Protein 7D8A (pdb70)

Organism: Danio rerio (NCBI:txid7955)

Foldseek 3Di:
DAAALQARDDDADPQWHFDFAPPQTHTHTCLLQLNGPDDDDPVPVPDPDPDDHDHAPCVVVPHQAAAQAFGDSDAGWAAEPVGHIHHSNQQLAPPPWDAPDSNRRDDIYDDPVQNVQALVDFAPQDPPNVGRSGGHWDAAPPDPHGHTHGSVSQQLQQFWFAADPVVPDVSRIGGHDPVPGDPVSSVVSNVSSVVSVVSRD/DDDDPVPPD

Secondary structure (DSSP, 8-state):
----TTT------SSS-EEE-TTT--EEEGGGTT-TTPPPPTTTTT--SSEE----HHHHTT----BTTBS---S-EEEBTTS-EEEHHHHHHSTT--BS-TTTT--B---HHHHHTTT-S--TT-SSGGGTTSS-EEE--STT---EEEHHHHHHTT-EEE--GGG--SS-EEE--TTTS-HHHHHHHHHHHHHHHHHH-/-EE-GGG--

Nearest PDB structures (foldseek):
  7d8a-assembly1_A  TM=1.005E+00  e=1.338E-46  Danio rerio
  7d86-assembly1_A  TM=9.807E-01  e=1.309E-37  Danio rerio
  5dah-assembly3_A  TM=8.618E-01  e=1.626E-19  Homo sapiens
  5dah-assembly3_B  TM=8.552E-01  e=1.173E-19  Homo sapiens
  7mju-assembly1_A  TM=8.842E-01  e=9.481E-19  Homo sapiens

Solvent-accessible surface area: 11697 Å² total; per-residue (Å²): 152,63,2,0,9,9,46,5,15,74,108,51,98,80,83,39,29,4,2,50,1,73,106,64,18,16,0,0,16,0,39,28,2,5,17,61,67,60,98,31,44,162,151,5,96,88,49,180,105,66,59,9,71,18,82,4,35,5,25,137,80,70,62,107,16,65,12,30,0,5,38,30,108,102,26,5,7,8,67,7,88,78,43,126,22,0,3,0,5,0,0,41,28,5,103,65,16,70,31,64,31,127,98,97,12,106,47,0,73,20,43,149,132,7,76,85,121,74,17,48,84,95,5,74,24,27,149,55,110,191,82,6,125,53,9,6,17,14,24,4,82,26,75,182,26,153,30,38,0,0,0,15,12,0,15,48,21,3,4,14,19,100,10,40,100,152,96,134,94,111,92,36,46,54,0,66,11,104,153,75,28,77,187,140,48,44,131,90,14,104,151,18,29,109,31,17,84,67,87,58,198,42,8,32,11,65,120,47,29,235

GO terms:
  GO:0042393 histone binding (F, IDA)
  GO:0008270 zinc ion binding (F, IDA)
  GO:0140566 histone reader activity (F, IDA)

B-factor: mean 48.24, std 24.57, range [15.82, 122.39]

Radius of gyration: 17.3 Å; Cα contacts (8 Å, |Δi|>4): 407; chains: 2; bounding box: 37×54×45 Å

Sequence (210 aa):
ILICCVCLGDNSEDADEIIQCDNCGVTVHEGCYGVDGESDSIMSSASENSTEPWFCDACKNGVSPSCELCPSQDGIFKETDAGRWVHVVCALYVPGVAFGDIDKLRPVTLTEMNYSKYGAKECSLCEDTRFARTGVCISCDAGMCRSFFHVTCAQREGLLSEAAAEEDIADPFFAYCKQHADRFDRKWKRKNYLALQSYCKARTKQTARK

InterPro domains:
  IPR001965 Zinc finger, PHD-type [SM00249] (287-344)
  IPR001965 Zinc finger, PHD-type [SM00249] (406-465)
  IPR001965 Zinc finger, PHD-type [SM00249] (694-744)
  IPR001965 Zinc finger, PHD-type [SM00249] (837-886)
  IPR011011 Zinc finger, FYVE/PHD-type [SSF57903] (276-349)
  IPR011011 Zinc finger, FYVE/PHD-type [SSF57903] (688-745)
  IPR011011 Zinc finger, FYVE/PHD-type [SSF57903] (833-888)
  IPR013083 Zinc finger, RING/FYVE/PHD-type [G3DSA:3.30.40.10] (273-346)
  IPR013083 Zinc finger, RING/FYVE/PHD-type [G3DSA:3.30.40.10] (347-467)
  IPR019786 Zinc finger, PHD-type, conserved site [PS01359] (288-343)
  IPR019786 Zinc finger, PHD-type, conserved site [PS01359] (695-743)
  IPR019786 Zinc finger, PHD-type, conserved site [PS01359] (838-885)
  IPR019787 Zinc finger, PHD-finger [PF00628] (695-743)
  IPR019787 Zinc finger, PHD-finger [PF00628] (838-885)
  IPR019787 Zinc finger, PHD-finger [PF13831] (300-325)
  IPR019787 Zinc finger, PHD-finger [PS50016] (285-346)
  IPR019787 Zinc finger, PHD-finger [PS50016] (692-746)
  IPR019787 Zinc finger, PHD-finger [PS50016] (835-888)
  IPR034732 Extended PHD (ePHD) domain [PS51805] (348-465)
  IPR050701 Histone Modification Regulator [PTHR13793] (30-752)

Structure (mmCIF, N/CA/C/O backbone):
data_7D8A
#
_entry.id   7D8A
#
_cell.length_a   41.781
_cell.length_b   150.423
_cell.length_c   81.420
_cell.angle_alpha   90.000
_cell.angle_beta   90.000
_cell.angle_gamma   90.000
#
_symmetry.space_group_name_H-M   'C 2 2 21'
#
loop_
_entity.id
_entity.type
_entity.pdbx_description
1 polymer 'PHD finger protein 14'
2 polymer 'Gene for histone H3 (germline gene)'
3 non-polymer 'ZINC ION'
4 non-polymer 'CALCIUM ION'
5 water water
#
loop_
_atom_site.group_PDB
_atom_site.id
_atom_site.type_symbol
_atom_site.label_atom_id
_atom_site.label_alt_id
_atom_site.label_comp_id
_atom_site.label_asym_id
_atom_site.label_entity_id
_atom_site.label_seq_id
_atom_site.pdbx_PDB_ins_code
_atom_site.Cartn_x
_atom_site.Cartn_y
_atom_site.Cartn_z
_atom_site.occupancy
_atom_site.B_iso_or_equiv
_atom_site.auth_seq_id
_atom_site.auth_comp_id
_atom_site.auth_asym_id
_atom_site.auth_atom_id
_atom_site.pdbx_PDB_model_num
ATOM 1 N N . ILE A 1 8 ? -0.740 -10.370 -2.533 1.00 92.37 285 ILE A N 1
ATOM 2 C CA . ILE A 1 8 ? -1.141 -11.508 -3.354 1.00 90.75 285 ILE A CA 1
ATOM 3 C C . ILE A 1 8 ? -2.542 -11.969 -2.963 1.00 83.27 285 ILE A C 1
ATOM 4 O O . ILE A 1 8 ? -2.835 -12.184 -1.789 1.00 85.32 285 ILE A O 1
ATOM 9 N N . LEU A 1 9 ? -3.404 -12.120 -3.963 1.00 74.01 286 LEU A N 1
ATOM 10 C CA . LEU A 1 9 ? -4.802 -12.456 -3.742 1.00 62.05 286 LEU A CA 1
ATOM 11 C C . LEU A 1 9 ? -4.993 -13.966 -3.713 1.00 46.40 286 LEU A C 1
ATOM 12 O O . LEU A 1 9 ? -4.591 -14.672 -4.642 1.00 47.78 286 LEU A O 1
ATOM 17 N N . ILE A 1 10 ? -5.625 -14.453 -2.655 1.00 41.01 287 ILE A N 1
ATOM 18 C CA . ILE A 1 10 ? -5.938 -15.866 -2.518 1.00 40.11 287 ILE A CA 1
ATOM 19 C C . ILE A 1 10 ? -7.430 -15.993 -2.267 1.00 38.45 287 ILE A C 1
ATOM 20 O O . ILE A 1 10 ? -7.995 -15.234 -1.473 1.00 44.15 287 ILE A O 1
ATOM 25 N N . CYS A 1 11 ? -8.068 -16.923 -2.971 1.00 36.01 288 CYS A N 1
ATOM 26 C CA . CYS A 1 11 ? -9.493 -17.172 -2.799 1.00 30.75 288 CYS A CA 1
ATOM 27 C C . CYS A 1 11 ? -9.733 -17.979 -1.527 1.00 36.91 288 CYS A C 1
ATOM 28 O O . CYS A 1 11 ? -9.140 -19.048 -1.339 1.00 27.60 288 CYS A O 1
ATOM 31 N N . CYS A 1 12 ? -10.584 -17.466 -0.638 1.00 30.15 289 CYS A N 1
ATOM 32 C CA . CYS A 1 12 ? -10.799 -18.136 0.639 1.00 31.18 289 CYS A CA 1
ATOM 33 C C . CYS A 1 12 ? -11.650 -19.400 0.531 1.00 24.90 289 CYS A C 1
ATOM 34 O O . CYS A 1 12 ? -11.916 -20.028 1.560 1.00 28.84 289 CYS A O 1
ATOM 37 N N . VAL A 1 13 ? -12.128 -19.764 -0.651 1.00 28.05 290 VAL A N 1
ATOM 38 C CA . VAL A 1 13 ? -12.913 -20.987 -0.824 1.00 33.50 290 VAL A CA 1
ATOM 39 C C . VAL A 1 13 ? -12.044 -22.134 -1.316 1.00 33.78 290 VAL A C 1
ATOM 40 O O . VAL A 1 13 ? -11.989 -23.193 -0.695 1.00 31.67 290 VAL A O 1
ATOM 44 N N . CYS A 1 14 ? -11.326 -21.927 -2.417 1.00 29.89 291 CYS A N 1
ATOM 45 C CA . CYS A 1 14 ? -10.500 -22.972 -2.996 1.00 32.80 291 CYS A CA 1
ATOM 46 C C . CYS A 1 14 ? -9.013 -22.798 -2.711 1.00 33.97 291 CYS A C 1
ATOM 47 O O . CYS A 1 14 ? -8.237 -23.696 -3.043 1.00 35.70 291 CYS A O 1
ATOM 50 N N . LEU A 1 15 ? -8.602 -21.676 -2.115 1.00 34.72 292 LEU A N 1
ATOM 51 C CA . LEU A 1 15 ? -7.211 -21.328 -1.819 1.00 32.88 292 LEU A CA 1
ATOM 52 C C . LEU A 1 15 ? -6.349 -21.171 -3.064 1.00 39.07 292 LEU A C 1
ATOM 53 O O . LEU A 1 15 ? -5.117 -21.201 -2.962 1.00 40.21 292 LEU A O 1
ATOM 58 N N . GLY A 1 16 ? -6.950 -21.013 -4.245 1.00 34.41 293 GLY A N 1
ATOM 59 C CA . GLY A 1 16 ? -6.160 -20.769 -5.434 1.00 31.69 293 GLY A CA 1
ATOM 60 C C . GLY A 1 16 ? -5.734 -19.319 -5.508 1.00 43.05 293 GLY A C 1
ATOM 61 O O . GLY A 1 16 ? -6.251 -18.454 -4.802 1.00 40.97 293 GLY A O 1
ATOM 62 N N . ASP A 1 17 ? -4.760 -19.042 -6.372 1.00 43.11 294 ASP A N 1
ATOM 63 C CA . ASP A 1 17 ? -4.272 -17.677 -6.495 1.00 43.59 294 ASP A CA 1
ATOM 64 C C . ASP A 1 17 ? -4.350 -17.139 -7.916 1.00 50.06 294 ASP A C 1
ATOM 65 O O . ASP A 1 17 ? -3.876 -16.023 -8.165 1.00 60.61 294 ASP A O 1
ATOM 70 N N . ASN A 1 18 ? -4.940 -17.876 -8.849 1.00 49.12 295 ASN A N 1
ATOM 71 C CA . ASN A 1 18 ? -5.046 -17.368 -10.206 1.00 51.14 295 ASN A CA 1
ATOM 72 C C . ASN A 1 18 ? -6.253 -16.449 -10.323 1.00 55.49 295 ASN A C 1
ATOM 73 O O . ASN A 1 18 ? -7.368 -16.806 -9.926 1.00 49.82 295 ASN A O 1
ATOM 78 N N . SER A 1 19 ? -6.018 -15.257 -10.862 1.00 59.50 296 SER A N 1
ATOM 79 C CA . SER A 1 19 ? -7.041 -14.235 -11.015 1.00 60.04 296 SER A CA 1
ATOM 80 C C . SER A 1 19 ? -6.982 -13.723 -12.446 1.00 61.61 296 SER A C 1
ATOM 81 O O . SER A 1 19 ? -5.961 -13.173 -12.862 1.00 59.13 296 SER A O 1
ATOM 84 N N . GLU A 1 20 ? -8.063 -13.909 -13.197 1.00 71.01 297 GLU A N 1
ATOM 85 C CA . GLU A 1 20 ? -8.116 -13.516 -14.598 1.00 77.78 297 GLU A CA 1
ATOM 86 C C . GLU A 1 20 ? -9.408 -12.755 -14.864 1.00 72.84 297 GLU A C 1
ATOM 87 O O . GLU A 1 20 ? -10.317 -12.725 -14.032 1.00 73.55 297 GLU A O 1
ATOM 93 N N . ASP A 1 21 ? -9.484 -12.134 -16.047 1.00 69.95 298 ASP A N 1
ATOM 94 C CA . ASP A 1 21 ? -10.652 -11.321 -16.377 1.00 73.79 298 ASP A CA 1
ATOM 95 C C . ASP A 1 21 ? -11.934 -12.141 -16.354 1.00 68.73 298 ASP A C 1
ATOM 96 O O . ASP A 1 21 ? -13.013 -11.602 -16.078 1.00 68.67 298 ASP A O 1
ATOM 101 N N . ALA A 1 22 ? -11.837 -13.442 -16.636 1.00 63.62 299 ALA A N 1
ATOM 102 C CA . ALA A 1 22 ? -13.017 -14.292 -16.644 1.00 62.22 299 ALA A CA 1
ATOM 103 C C . ALA A 1 22 ? -13.381 -14.778 -15.245 1.00 62.22 299 ALA A C 1
ATOM 104 O O . ALA A 1 22 ? -14.562 -15.019 -14.968 1.00 64.08 299 ALA A O 1
ATOM 106 N N . ASP A 1 23 ? -12.393 -14.924 -14.353 1.00 58.42 300 ASP A N 1
ATOM 107 C CA . ASP A 1 23 ? -12.640 -15.343 -12.965 1.00 52.77 300 ASP A CA 1
ATOM 108 C C . ASP A 1 23 ? -11.690 -14.558 -12.060 1.00 52.32 300 ASP A C 1
ATOM 109 O O . ASP A 1 23 ? -10.580 -15.005 -11.760 1.00 53.17 300 ASP A O 1
ATOM 114 N N . GLU A 1 24 ? -12.135 -13.386 -11.624 1.00 46.02 301 GLU A N 1
ATOM 115 C CA . GLU A 1 24 ? -11.295 -12.532 -10.803 1.00 46.02 301 GLU A CA 1
ATOM 116 C C . GLU A 1 24 ? -11.418 -12.919 -9.338 1.00 43.65 301 GLU A C 1
ATOM 117 O O . GLU A 1 24 ? -12.481 -13.334 -8.871 1.00 46.15 301 GLU A O 1
ATOM 123 N N . ILE A 1 25 ? -10.314 -12.796 -8.610 1.00 44.74 302 ILE A N 1
ATOM 124 C CA . ILE A 1 25 ? -10.394 -12.815 -7.154 1.00 46.28 302 ILE A CA 1
ATOM 125 C C . ILE A 1 25 ? -10.760 -11.407 -6.697 1.00 42.40 302 ILE A C 1
ATOM 126 O O . ILE A 1 25 ? -10.026 -10.449 -6.955 1.00 35.52 302 ILE A O 1
ATOM 131 N N . ILE A 1 26 ? -11.909 -11.282 -6.041 1.00 43.68 303 ILE A N 1
ATOM 132 C CA . ILE A 1 26 ? -12.444 -9.999 -5.620 1.00 47.43 303 ILE A CA 1
ATOM 133 C C . ILE A 1 26 ? -12.365 -9.919 -4.099 1.00 45.83 303 ILE A C 1
ATOM 134 O O . ILE A 1 26 ? -12.074 -10.897 -3.419 1.00 38.56 303 ILE A O 1
ATOM 139 N N . GLN A 1 27 ? -12.643 -8.736 -3.559 1.00 43.59 304 GLN A N 1
ATOM 140 C CA . GLN A 1 27 ? -12.539 -8.535 -2.123 1.00 35.97 304 GLN A CA 1
ATOM 141 C C . GLN A 1 27 ? -13.770 -7.821 -1.597 1.00 41.57 304 GLN A C 1
ATOM 142 O O . GLN A 1 27 ? -14.223 -6.833 -2.180 1.00 40.15 304 GLN A O 1
ATOM 148 N N . CYS A 1 28 ? -14.312 -8.327 -0.492 1.00 41.40 305 CYS A N 1
ATOM 149 C CA . CYS A 1 28 ? -15.395 -7.622 0.178 1.00 42.35 305 CYS A CA 1
ATOM 150 C C . CYS A 1 28 ? -14.863 -6.367 0.867 1.00 44.40 305 CYS A C 1
ATOM 151 O O . CYS A 1 28 ? -13.916 -6.430 1.658 1.00 39.60 305 CYS A O 1
ATOM 154 N N . ASP A 1 29 ? -15.490 -5.230 0.585 1.00 39.59 306 ASP A N 1
ATOM 155 C CA . ASP A 1 29 ? -14.999 -3.956 1.094 1.00 50.64 306 ASP A CA 1
ATOM 156 C C . ASP A 1 29 ? -15.411 -3.676 2.534 1.00 46.82 306 ASP A C 1
ATOM 157 O O . ASP A 1 29 ? -15.108 -2.593 3.041 1.00 40.78 306 ASP A O 1
ATOM 162 N N . ASN A 1 30 ? -16.095 -4.600 3.209 1.00 44.16 307 ASN A N 1
ATOM 163 C CA . ASN A 1 30 ? -16.412 -4.421 4.622 1.00 45.52 307 ASN A CA 1
ATOM 164 C C . ASN A 1 30 ? -15.665 -5.383 5.534 1.00 52.02 307 ASN A C 1
ATOM 165 O O . ASN A 1 30 ? -15.036 -4.948 6.504 1.00 55.24 307 ASN A O 1
ATOM 170 N N . CYS A 1 31 ? -15.756 -6.692 5.273 1.00 47.14 308 CYS A N 1
ATOM 171 C CA . CYS A 1 31 ? -15.085 -7.690 6.095 1.00 42.84 308 CYS A CA 1
ATOM 172 C C . CYS A 1 31 ? -13.738 -8.111 5.532 1.00 45.26 308 CYS A C 1
ATOM 173 O O . CYS A 1 31 ? -12.960 -8.753 6.250 1.00 50.77 308 CYS A O 1
ATOM 176 N N . GLY A 1 32 ? -13.453 -7.785 4.268 1.00 39.72 309 GLY A N 1
ATOM 177 C CA . GLY A 1 32 ? -12.146 -8.008 3.684 1.00 42.25 309 GLY A CA 1
ATOM 178 C C . GLY A 1 32 ? -11.929 -9.353 3.020 1.00 44.89 309 GLY A C 1
ATOM 179 O O . GLY A 1 32 ? -10.855 -9.567 2.434 1.00 43.51 309 GLY A O 1
ATOM 180 N N . VAL A 1 33 ? -12.903 -10.266 3.082 1.00 33.36 310 VAL A N 1
ATOM 181 C CA . VAL A 1 33 ? -12.692 -11.594 2.519 1.00 40.50 310 VAL A CA 1
ATOM 182 C C . VAL A 1 33 ? -12.476 -11.491 1.015 1.00 39.78 310 VAL A C 1
ATOM 183 O O . VAL A 1 33 ? -13.034 -10.619 0.332 1.00 33.92 310 VAL A O 1
ATOM 187 N N . THR A 1 34 ? -11.633 -12.387 0.502 1.00 37.70 311 THR A N 1
ATOM 188 C CA . THR A 1 34 ? -11.275 -12.456 -0.906 1.00 37.67 311 THR A CA 1
ATOM 189 C C . THR A 1 34 ? -11.716 -13.798 -1.480 1.00 35.54 311 THR A C 1
ATOM 190 O O . THR A 1 34 ? -11.537 -14.849 -0.848 1.00 35.81 311 THR A O 1
ATOM 194 N N . VAL A 1 35 ? -12.292 -13.765 -2.682 1.00 30.86 312 VAL A N 1
ATOM 195 C CA . VAL A 1 35 ? -12.918 -14.951 -3.261 1.00 26.43 312 VAL A CA 1
ATOM 196 C C . VAL A 1 35 ? -12.904 -14.839 -4.781 1.00 32.40 312 VAL A C 1
ATOM 197 O O . VAL A 1 35 ? -13.046 -13.749 -5.344 1.00 39.50 312 VAL A O 1
ATOM 201 N N . HIS A 1 36 ? -12.721 -15.979 -5.449 1.00 31.80 313 HIS A N 1
ATOM 202 C CA . HIS A 1 36 ? -13.005 -16.048 -6.877 1.00 34.94 313 HIS A CA 1
ATOM 203 C C . HIS A 1 36 ? -14.469 -15.700 -7.115 1.00 31.82 313 HIS A C 1
ATOM 204 O O . HIS A 1 36 ? -15.360 -16.229 -6.440 1.00 30.67 313 HIS A O 1
ATOM 211 N N . GLU A 1 37 ? -14.716 -14.809 -8.078 1.00 37.29 314 GLU A N 1
ATOM 212 C CA . GLU A 1 37 ? -16.073 -14.603 -8.583 1.00 36.56 314 GLU A CA 1
ATOM 213 C C . GLU A 1 37 ? -16.777 -15.932 -8.834 1.00 40.49 314 GLU A C 1
ATOM 214 O O . GLU A 1 37 ? -17.920 -16.141 -8.405 1.00 43.31 314 GLU A O 1
ATOM 220 N N . GLY A 1 38 ? -16.093 -16.848 -9.529 1.00 42.57 315 GLY A N 1
ATOM 221 C CA . GLY A 1 38 ? -16.661 -18.141 -9.865 1.00 37.06 315 GLY A CA 1
ATOM 222 C C . GLY A 1 38 ? -16.812 -19.086 -8.695 1.00 37.07 315 GLY A C 1
ATOM 223 O O . GLY A 1 38 ? -17.568 -20.053 -8.800 1.00 41.98 315 GLY A O 1
ATOM 224 N N . CYS A 1 39 ? -16.113 -18.837 -7.586 1.00 35.10 316 CYS A N 1
ATOM 225 C CA . CYS A 1 39 ? -16.287 -19.640 -6.381 1.00 39.95 316 CYS A CA 1
ATOM 226 C C . CYS A 1 39 ? -17.406 -19.115 -5.487 1.00 39.73 316 CYS A C 1
ATOM 227 O O . CYS A 1 39 ? -17.670 -19.703 -4.435 1.00 36.19 316 CYS A O 1
ATOM 230 N N . TYR A 1 40 ? -18.074 -18.034 -5.876 1.00 41.92 317 TYR A N 1
ATOM 231 C CA . TYR A 1 40 ? -19.110 -17.439 -5.048 1.00 30.32 317 TYR A CA 1
ATOM 232 C C . TYR A 1 40 ? -20.401 -17.182 -5.810 1.00 37.97 317 TYR A C 1
ATOM 233 O O . TYR A 1 40 ? -21.343 -16.638 -5.227 1.00 41.70 317 TYR A O 1
ATOM 242 N N . GLY A 1 41 ? -20.473 -17.550 -7.086 1.00 38.99 318 GLY A N 1
ATOM 243 C CA . GLY A 1 41 ? -21.672 -17.308 -7.861 1.00 44.76 318 GLY A CA 1
ATOM 244 C C . GLY A 1 41 ? -21.882 -15.868 -8.266 1.00 53.33 318 GLY A C 1
ATOM 245 O O . GLY A 1 41 ? -23.011 -15.481 -8.587 1.00 54.80 318 GLY A O 1
ATOM 246 N N . VAL A 1 42 ? -20.826 -15.060 -8.262 1.00 50.60 319 VAL A N 1
ATOM 247 C CA . VAL A 1 42 ? -20.911 -13.639 -8.568 1.00 57.53 319 VAL A CA 1
ATOM 248 C C . VAL A 1 42 ? -20.166 -13.320 -9.867 1.00 64.53 319 VAL A C 1
ATOM 249 O O . VAL A 1 42 ? -19.813 -12.167 -10.130 1.00 64.98 319 VAL A O 1
ATOM 253 N N . ASP A 1 43 ? -19.948 -14.336 -10.697 1.00 61.41 320 ASP A N 1
ATOM 254 C CA . ASP A 1 43 ? -19.206 -14.191 -11.939 1.00 66.66 320 ASP A CA 1
ATOM 255 C C . ASP A 1 43 ? -20.132 -13.786 -13.080 1.00 73.18 320 ASP A C 1
ATOM 256 O O . ASP A 1 43 ? -21.333 -14.070 -13.066 1.00 74.61 320 ASP A O 1
ATOM 261 N N . GLY A 1 44 ? -19.556 -13.097 -14.065 1.00 77.22 321 GLY A N 1
ATOM 262 C CA . GLY A 1 44 ? -20.289 -12.715 -15.261 1.00 81.70 321 GLY A CA 1
ATOM 263 C C . GLY A 1 44 ? -21.509 -11.861 -15.006 1.00 84.43 321 GLY A C 1
ATOM 264 O O . GLY A 1 44 ? -22.467 -11.909 -15.785 1.00 84.33 321 GLY A O 1
ATOM 265 N N . GLU A 1 45 ? -21.506 -11.081 -13.932 1.00 87.95 322 GLU A N 1
ATOM 266 C CA . GLU A 1 45 ? -22.606 -10.177 -13.630 1.00 96.10 322 GLU A CA 1
ATOM 267 C C . GLU A 1 45 ? -22.239 -8.769 -14.077 1.00 95.77 322 GLU A C 1
ATOM 268 O O . GLU A 1 45 ? -21.079 -8.358 -13.977 1.00 97.67 322 GLU A O 1
ATOM 274 N N . SER A 1 46 ? -23.232 -8.039 -14.581 1.00 92.02 323 SER A N 1
ATOM 275 C CA . SER A 1 46 ? -22.989 -6.693 -15.080 1.00 95.44 323 SER A CA 1
ATOM 276 C C . SER A 1 46 ? -22.490 -5.778 -13.963 1.00 95.38 323 SER A C 1
ATOM 277 O O . SER A 1 46 ? -22.703 -6.024 -12.771 1.00 87.74 323 SER A O 1
ATOM 280 N N . ASP A 1 47 ? -21.803 -4.711 -14.370 1.00 100.65 324 ASP A N 1
ATOM 281 C CA . ASP A 1 47 ? -21.332 -3.712 -13.423 1.00 104.45 324 ASP A CA 1
ATOM 282 C C . ASP A 1 47 ? -22.506 -3.128 -12.642 1.00 108.49 324 ASP A C 1
ATOM 283 O O . ASP A 1 47 ? -23.618 -2.987 -13.159 1.00 109.66 324 ASP A O 1
ATOM 288 N N . SER A 1 48 ? -22.249 -2.795 -11.379 1.00 107.78 325 SER A N 1
ATOM 289 C CA . SER A 1 48 ? -23.300 -2.302 -10.504 1.00 105.99 325 SER A CA 1
ATOM 290 C C . SER A 1 48 ? -23.770 -0.919 -10.953 1.00 105.53 325 SER A C 1
ATOM 291 O O . SER A 1 48 ? -23.123 -0.238 -11.755 1.00 103.76 325 SER A O 1
ATOM 294 N N . ILE A 1 49 ? -24.925 -0.509 -10.422 1.00 107.79 326 ILE A N 1
ATOM 295 C CA . ILE A 1 49 ? -25.499 0.782 -10.791 1.00 115.25 326 ILE A CA 1
ATOM 296 C C . ILE A 1 49 ? -24.723 1.922 -10.143 1.00 119.22 326 ILE A C 1
ATOM 297 O O . ILE A 1 49 ? -24.620 3.018 -10.712 1.00 122.39 326 ILE A O 1
ATOM 302 N N . MET A 1 50 ? -24.171 1.690 -8.948 1.00 118.86 327 MET A N 1
ATOM 303 C CA . MET A 1 50 ? -23.298 2.676 -8.321 1.00 119.80 327 MET A CA 1
ATOM 304 C C . MET A 1 50 ? -22.024 2.882 -9.136 1.00 115.31 327 MET A C 1
ATOM 305 O O . MET A 1 50 ? -21.406 3.953 -9.071 1.00 119.78 327 MET A O 1
ATOM 310 N N . SER A 1 51 ? -21.639 1.878 -9.932 1.00 104.02 328 SER A N 1
ATOM 311 C CA . SER A 1 51 ? -20.385 1.926 -10.678 1.00 93.09 328 SER A CA 1
ATOM 312 C C . SER A 1 51 ? -20.470 2.838 -11.895 1.00 96.21 328 SER A C 1
ATOM 313 O O . SER A 1 51 ? -19.450 3.399 -12.313 1.00 94.59 328 SER A O 1
ATOM 316 N N . SER A 1 52 ? -21.662 2.976 -12.490 1.00 105.69 329 SER A N 1
ATOM 317 C CA . SER A 1 52 ? -21.820 3.824 -13.669 1.00 115.93 329 SER A CA 1
ATOM 318 C C . SER A 1 52 ? -21.310 5.232 -13.419 1.00 115.93 329 SER A C 1
ATOM 319 O O . SER A 1 52 ? -20.790 5.878 -14.336 1.00 118.69 329 SER A O 1
ATOM 322 N N . ALA A 1 53 ? -21.442 5.718 -12.186 1.00 115.48 330 ALA A N 1
ATOM 323 C CA . ALA A 1 53 ? -20.944 7.031 -11.802 1.00 117.03 330 ALA A CA 1
ATOM 324 C C . ALA A 1 53 ? -19.442 7.145 -12.025 1.00 117.26 330 ALA A C 1
ATOM 325 O O . ALA A 1 53 ? -18.987 7.874 -12.915 1.00 120.55 330 ALA A O 1
ATOM 327 N N . SER A 1 54 ? -18.674 6.403 -11.230 1.00 112.52 331 SER A N 1
ATOM 328 C CA . SER A 1 54 ? -17.228 6.550 -11.184 1.00 109.25 331 SER A CA 1
ATOM 329 C C . SER A 1 54 ? -16.592 6.337 -12.556 1.00 106.57 331 SER A C 1
ATOM 330 O O . SER A 1 54 ? -17.148 5.683 -13.443 1.00 102.97 331 SER A O 1
ATOM 333 N N . GLU A 1 55 ? -15.406 6.921 -12.720 1.00 106.20 332 GLU A N 1
ATOM 334 C CA . GLU A 1 55 ? -14.564 6.697 -13.887 1.00 106.12 332 GLU A CA 1
ATOM 335 C C . GLU A 1 55 ? -13.360 5.818 -13.564 1.00 103.85 332 GLU A C 1
ATOM 336 O O . GLU A 1 55 ? -12.475 5.655 -14.412 1.00 109.12 332 GLU A O 1
ATOM 342 N N . ASN A 1 56 ? -13.312 5.245 -12.363 1.00 96.35 333 ASN A N 1
ATOM 343 C CA . ASN A 1 56 ? -12.258 4.320 -11.983 1.00 89.06 333 ASN A CA 1
ATOM 344 C C . ASN A 1 56 ? -12.483 2.960 -12.639 1.00 78.80 333 ASN A C 1
ATOM 345 O O . ASN A 1 56 ? -13.577 2.635 -13.109 1.00 72.19 333 ASN A O 1
ATOM 350 N N . SER A 1 57 ? -11.424 2.156 -12.655 1.00 76.16 334 SER A N 1
ATOM 351 C CA . SER A 1 57 ? -11.473 0.834 -13.261 1.00 76.09 334 SER A CA 1
ATOM 352 C C . SER A 1 57 ? -12.200 -0.198 -12.406 1.00 67.46 334 SER A C 1
ATOM 353 O O . SER A 1 57 ? -12.480 -1.298 -12.897 1.00 62.40 334 SER A O 1
ATOM 356 N N . THR A 1 58 ? -12.511 0.121 -11.150 1.00 62.35 335 THR A N 1
ATOM 357 C CA . THR A 1 58 ? -13.092 -0.842 -10.228 1.00 58.25 335 THR A CA 1
ATOM 358 C C . THR A 1 58 ? -14.355 -0.271 -9.599 1.00 55.10 335 THR A C 1
ATOM 359 O O . THR A 1 58 ? -14.585 0.940 -9.598 1.00 54.42 335 THR A O 1
ATOM 363 N N . GLU A 1 59 ? -15.169 -1.169 -9.055 1.00 56.78 336 GLU A N 1
ATOM 364 C CA . GLU A 1 59 ? -16.400 -0.850 -8.352 1.00 58.66 336 GLU A CA 1
ATOM 365 C C . GLU A 1 59 ? -16.403 -1.557 -7.003 1.00 58.19 336 GLU A C 1
ATOM 366 O O . GLU A 1 59 ? -15.772 -2.609 -6.848 1.00 64.69 336 GLU A O 1
ATOM 372 N N . PRO A 1 60 ? -17.092 -1.001 -6.007 1.00 53.05 337 PRO A N 1
ATOM 373 C CA . PRO A 1 60 ? -17.143 -1.659 -4.698 1.00 50.38 337 PRO A CA 1
ATOM 374 C C . PRO A 1 60 ? -17.881 -2.992 -4.760 1.00 48.74 337 PRO A C 1
ATOM 375 O O . PRO A 1 60 ? -18.726 -3.224 -5.630 1.00 49.40 337 PRO A O 1
ATOM 379 N N . TRP A 1 61 ? -17.532 -3.884 -3.830 1.00 50.26 338 TRP A N 1
ATOM 380 C CA . TRP A 1 61 ? -18.191 -5.179 -3.707 1.00 49.63 338 TRP A CA 1
ATOM 381 C C . TRP A 1 61 ? -18.344 -5.550 -2.238 1.00 43.46 338 TRP A C 1
ATOM 382 O O . TRP A 1 61 ? -17.482 -5.233 -1.413 1.00 45.81 338 TRP A O 1
ATOM 393 N N . PHE A 1 62 ? -19.437 -6.246 -1.927 1.00 46.10 339 PHE A N 1
ATOM 394 C CA . PHE A 1 62 ? -19.732 -6.714 -0.581 1.00 46.79 339 PHE A CA 1
ATOM 395 C C . PHE A 1 62 ? -20.279 -8.133 -0.645 1.00 43.94 339 PHE A C 1
ATOM 396 O O . PHE A 1 62 ? -21.117 -8.440 -1.498 1.00 39.39 339 PHE A O 1
ATOM 404 N N . CYS A 1 63 ? -19.810 -8.988 0.263 1.00 43.61 340 CYS A N 1
ATOM 405 C CA . CYS A 1 63 ? -20.316 -10.350 0.358 1.00 41.37 340 CYS A CA 1
ATOM 406 C C . CYS A 1 63 ? -21.755 -10.348 0.890 1.00 38.96 340 CYS A C 1
ATOM 407 O O . CYS A 1 63 ? -22.260 -9.338 1.384 1.00 35.13 340 CYS A O 1
ATOM 410 N N . ASP A 1 64 ? -22.416 -11.510 0.796 1.00 40.04 341 ASP A N 1
ATOM 411 C CA . ASP A 1 64 ? -23.827 -11.600 1.187 1.00 44.31 341 ASP A CA 1
ATOM 412 C C . ASP A 1 64 ? -24.027 -11.331 2.679 1.00 44.36 341 ASP A C 1
ATOM 413 O O . ASP A 1 64 ? -25.048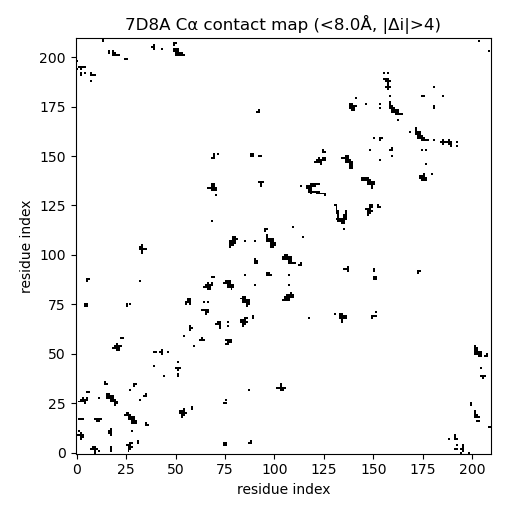 -10.762 3.081 1.00 43.95 341 ASP A O 1
ATOM 418 N N . ALA A 1 65 ? -23.074 -11.744 3.520 1.00 39.27 342 ALA A N 1
ATOM 419 C CA . ALA A 1 65 ? -23.233 -11.528 4.954 1.00 35.87 342 ALA A CA 1
ATOM 420 C C . ALA A 1 65 ? -23.165 -10.045 5.296 1.00 42.67 342 ALA A C 1
ATOM 421 O O . ALA A 1 65 ? -23.926 -9.563 6.143 1.00 41.58 342 ALA A O 1
ATOM 423 N N . CYS A 1 66 ? -22.268 -9.301 4.639 1.00 42.05 343 CYS A N 1
ATOM 424 C CA . CYS A 1 66 ? -22.193 -7.864 4.878 1.00 42.03 343 CYS A CA 1
ATOM 425 C C . CYS A 1 66 ? -23.399 -7.133 4.297 1.00 45.65 343 CYS A C 1
ATOM 426 O O . CYS A 1 66 ? -23.877 -6.162 4.892 1.00 50.30 343 CYS A O 1
ATOM 429 N N . LYS A 1 67 ? -23.914 -7.583 3.146 1.00 47.81 344 LYS A N 1
ATOM 430 C CA . LYS A 1 67 ? -25.134 -6.979 2.605 1.00 52.27 344 LYS A CA 1
ATOM 431 C C . LYS A 1 67 ? -26.278 -7.031 3.610 1.00 53.92 344 LYS A C 1
ATOM 432 O O . LYS A 1 67 ? -27.141 -6.149 3.614 1.00 57.26 344 LYS A O 1
ATOM 438 N N . ASN A 1 68 ? -26.308 -8.052 4.460 1.00 51.36 345 ASN A N 1
ATOM 439 C CA . ASN A 1 68 ? -27.363 -8.215 5.447 1.00 51.61 345 ASN A CA 1
ATOM 440 C C . ASN A 1 68 ? -26.958 -7.735 6.830 1.00 52.29 345 ASN A C 1
ATOM 441 O O . ASN A 1 68 ? -27.724 -7.912 7.781 1.00 53.12 345 ASN A O 1
ATOM 446 N N . GLY A 1 69 ? -25.776 -7.144 6.964 1.00 53.32 346 GLY A N 1
ATOM 447 C CA . GLY A 1 69 ? -25.370 -6.567 8.225 1.00 53.45 346 GLY A CA 1
ATOM 448 C C . GLY A 1 69 ? -25.052 -7.558 9.316 1.00 57.10 346 GLY A C 1
ATOM 449 O O . GLY A 1 69 ? -25.144 -7.207 10.494 1.00 62.49 346 GLY A O 1
ATOM 450 N N . VAL A 1 70 ? -24.672 -8.786 8.967 1.00 52.87 347 VAL A N 1
ATOM 451 C CA . VAL A 1 70 ? -24.368 -9.797 9.971 1.00 49.88 347 VAL A CA 1
ATOM 452 C C . VAL A 1 70 ? -22.924 -10.255 9.824 1.00 47.60 347 VAL A C 1
ATOM 453 O O . VAL A 1 70 ? -22.329 -10.205 8.743 1.00 44.10 347 VAL A O 1
ATOM 457 N N . SER A 1 71 ? -22.362 -10.689 10.944 1.00 47.82 348 SER A N 1
ATOM 458 C CA . SER A 1 71 ? -21.072 -11.351 11.022 1.00 48.83 348 SER A CA 1
ATOM 459 C C . SER A 1 71 ? -21.348 -12.770 11.494 1.00 48.99 348 SER A C 1
ATOM 460 O O . SER A 1 71 ? -21.213 -13.068 12.687 1.00 49.86 348 SER A O 1
ATOM 463 N N . PRO A 1 72 ? -21.744 -13.668 10.600 1.00 47.61 349 PRO A N 1
ATOM 464 C CA . PRO A 1 72 ? -22.482 -14.858 11.027 1.00 42.04 349 PRO A CA 1
ATOM 465 C C . PRO A 1 72 ? -21.568 -15.962 11.538 1.00 39.79 349 PRO A C 1
ATOM 466 O O . PRO A 1 72 ? -20.342 -15.921 11.423 1.00 39.52 349 PRO A O 1
ATOM 470 N N . SER A 1 73 ? -22.205 -16.961 12.132 1.00 38.93 350 SER A N 1
ATOM 471 C CA . SER A 1 73 ? -21.570 -18.249 12.341 1.00 37.10 350 SER A CA 1
ATOM 472 C C . SER A 1 73 ? -22.147 -19.249 11.351 1.00 32.61 350 SER A C 1
ATOM 473 O O . SER A 1 73 ? -23.186 -19.016 10.728 1.00 38.31 350 SER A O 1
ATOM 476 N N . CYS A 1 74 ? -21.446 -20.358 11.190 1.00 29.37 351 CYS A N 1
ATOM 477 C CA . CYS A 1 74 ? -21.818 -21.383 10.232 1.00 27.22 351 CYS A CA 1
ATOM 478 C C . CYS A 1 74 ? -22.624 -22.475 10.925 1.00 28.13 351 CYS A C 1
ATOM 479 O O . CYS A 1 74 ? -22.311 -22.874 12.050 1.00 29.62 351 CYS A O 1
ATOM 482 N N . GLU A 1 75 ? -23.678 -22.945 10.254 1.00 29.54 352 GLU A N 1
ATOM 483 C CA . GLU A 1 75 ? -24.455 -24.067 10.766 1.00 30.66 352 GLU A CA 1
ATOM 484 C C . GLU A 1 75 ? -23.659 -25.367 10.782 1.00 33.48 352 GLU A C 1
ATOM 485 O O . GLU A 1 75 ? -24.060 -26.313 11.470 1.00 31.31 352 GLU A O 1
ATOM 491 N N . LEU A 1 76 ? -22.547 -25.439 10.048 1.00 31.53 353 LEU A N 1
ATOM 492 C CA . LEU A 1 76 ? -21.848 -26.695 9.806 1.00 31.21 353 LEU A CA 1
ATOM 493 C C . LEU A 1 76 ? -20.454 -26.772 10.423 1.00 29.85 353 LEU A C 1
ATOM 494 O O . LEU A 1 76 ? -19.795 -27.808 10.277 1.00 29.58 353 LEU A O 1
ATOM 499 N N . CYS A 1 77 ? -19.997 -25.743 11.132 1.00 30.96 354 CYS A N 1
ATOM 500 C CA . CYS A 1 77 ? -18.649 -25.752 11.701 1.00 26.82 354 CYS A CA 1
ATOM 501 C C . CYS A 1 77 ? -18.505 -24.585 12.668 1.00 34.03 354 CYS A C 1
ATOM 502 O O . CYS A 1 77 ? -19.352 -23.687 12.678 1.00 32.95 354 CYS A O 1
ATOM 505 N N . PRO A 1 78 ? -17.452 -24.540 13.503 1.00 34.95 355 PRO A N 1
ATOM 506 C CA . PRO A 1 78 ? -17.327 -23.449 14.479 1.00 35.82 355 PRO A CA 1
ATOM 507 C C . PRO A 1 78 ? -16.508 -22.246 14.037 1.00 37.71 355 PRO A C 1
ATOM 508 O O . PRO A 1 78 ? -16.291 -21.351 14.861 1.00 40.40 355 PRO A O 1
ATOM 512 N N . SER A 1 79 ? -16.030 -22.190 12.794 1.00 37.81 356 SER A N 1
ATOM 513 C CA . SER A 1 79 ? -15.188 -21.078 12.370 1.00 35.26 356 SER A CA 1
ATOM 514 C C . SER A 1 79 ? -16.012 -19.849 12.017 1.00 40.56 356 SER A C 1
ATOM 515 O O . SER A 1 79 ? -17.114 -19.955 11.471 1.00 33.85 356 SER A O 1
ATOM 518 N N . GLN A 1 80 ? -15.424 -18.672 12.273 1.00 40.83 357 GLN A N 1
ATOM 519 C CA . GLN A 1 80 ? -16.033 -17.372 11.994 1.00 48.67 357 GLN A CA 1
ATOM 520 C C . GLN A 1 80 ? -15.416 -16.659 10.797 1.00 44.76 357 GLN A C 1
ATOM 521 O O . GLN A 1 80 ? -15.901 -15.585 10.414 1.00 43.67 357 GLN A O 1
ATOM 527 N N . ASP A 1 81 ? -14.341 -17.197 10.236 1.00 39.81 358 ASP A N 1
ATOM 528 C CA . ASP A 1 81 ? -13.642 -16.588 9.118 1.00 44.39 358 ASP A CA 1
ATOM 529 C C . ASP A 1 81 ? -14.185 -17.147 7.807 1.00 40.97 358 ASP A C 1
ATOM 530 O O . ASP A 1 81 ? -15.001 -18.070 7.787 1.00 45.75 358 ASP A O 1
ATOM 535 N N . GLY A 1 82 ? -13.688 -16.622 6.697 1.00 34.03 359 GLY A N 1
ATOM 536 C CA . GLY A 1 82 ? -14.124 -17.096 5.402 1.00 41.56 359 GLY A CA 1
ATOM 537 C C . GLY A 1 82 ? -15.416 -16.427 4.967 1.00 41.47 359 GLY A C 1
ATOM 538 O O . GLY A 1 82 ? -15.860 -15.423 5.535 1.00 38.81 359 GLY A O 1
ATOM 539 N N . ILE A 1 83 ? -16.029 -16.995 3.932 1.00 32.06 360 ILE A N 1
ATOM 540 C CA . ILE A 1 83 ? -17.149 -16.343 3.267 1.00 35.50 360 ILE A CA 1
ATOM 541 C C . ILE A 1 83 ? -18.375 -17.254 3.315 1.00 35.62 360 ILE A C 1
ATOM 542 O O . ILE A 1 83 ? -18.254 -18.488 3.257 1.00 28.47 360 ILE A O 1
ATOM 547 N N . PHE A 1 84 ? -19.552 -16.633 3.468 1.00 31.90 361 PHE A N 1
ATOM 548 C CA . PHE A 1 84 ? -20.797 -17.306 3.832 1.00 34.37 361 PHE A CA 1
ATOM 549 C C . PHE A 1 84 ? -21.886 -17.093 2.787 1.00 37.83 361 PHE A C 1
ATOM 550 O O . PHE A 1 84 ? -21.883 -16.105 2.044 1.00 33.20 361 PHE A O 1
ATOM 558 N N . LYS A 1 85 ? -22.852 -18.023 2.778 1.00 30.10 362 LYS A N 1
ATOM 559 C CA . LYS A 1 85 ? -24.115 -17.871 2.057 1.00 31.37 362 LYS A CA 1
ATOM 560 C C . LYS A 1 85 ? -25.283 -18.109 3.011 1.00 25.85 362 LYS A C 1
ATOM 561 O O . LYS A 1 85 ? -25.185 -18.904 3.948 1.00 29.97 362 LYS A O 1
ATOM 567 N N . GLU A 1 86 ? -26.392 -17.415 2.764 1.00 25.20 363 GLU A N 1
ATOM 568 C CA . GLU A 1 86 ? -27.586 -17.542 3.592 1.00 29.88 363 GLU A CA 1
ATOM 569 C C . GLU A 1 86 ? -28.338 -18.815 3.241 1.00 35.09 363 GLU A C 1
ATOM 570 O O . GLU A 1 86 ? -28.420 -19.202 2.073 1.00 38.80 363 GLU A O 1
ATOM 576 N N . THR A 1 87 ? -28.896 -19.466 4.259 1.00 39.23 364 THR A N 1
ATOM 577 C CA . THR A 1 87 ? -29.734 -20.630 4.021 1.00 32.76 364 THR A CA 1
ATOM 578 C C . THR A 1 87 ? -31.196 -20.225 3.857 1.00 38.96 364 THR A C 1
ATOM 579 O O . THR A 1 87 ? -31.610 -19.096 4.151 1.00 34.42 364 THR A O 1
ATOM 583 N N . ASP A 1 88 ? -31.994 -21.182 3.397 1.00 39.14 365 ASP A N 1
ATOM 584 C CA . ASP A 1 88 ? -33.401 -20.902 3.156 1.00 48.90 365 ASP A CA 1
ATOM 585 C C . ASP A 1 88 ? -34.155 -20.593 4.443 1.00 47.01 365 ASP A C 1
ATOM 586 O O . ASP A 1 88 ? -35.251 -20.024 4.382 1.00 52.70 365 ASP A O 1
ATOM 591 N N . ALA A 1 89 ? -33.594 -20.932 5.603 1.00 39.61 366 ALA A N 1
ATOM 592 C CA . ALA A 1 89 ? -34.211 -20.605 6.882 1.00 41.20 366 ALA A CA 1
ATOM 593 C C . ALA A 1 89 ? -33.611 -19.363 7.528 1.00 42.79 366 ALA A C 1
ATOM 594 O O . ALA A 1 89 ? -33.856 -19.115 8.711 1.00 41.64 366 ALA A O 1
ATOM 596 N N . GLY A 1 90 ? -32.828 -18.582 6.790 1.00 34.87 367 GLY A N 1
ATOM 597 C CA . GLY A 1 90 ? -32.269 -17.379 7.360 1.00 40.48 367 GLY A CA 1
ATOM 598 C C . GLY A 1 90 ? -31.001 -17.577 8.161 1.00 34.78 367 GLY A C 1
ATOM 599 O O . GLY A 1 90 ? -30.542 -16.630 8.809 1.00 36.67 367 GLY A O 1
ATOM 600 N N . ARG A 1 91 ? -30.426 -18.767 8.159 1.00 30.89 368 ARG A N 1
ATOM 601 C CA . ARG A 1 91 ? -29.150 -18.987 8.826 1.00 37.09 368 ARG A CA 1
ATOM 602 C C . ARG A 1 91 ? -28.042 -18.900 7.784 1.00 34.38 368 ARG A C 1
ATOM 603 O O . ARG A 1 91 ? -28.267 -18.409 6.672 1.00 34.26 368 ARG A O 1
ATOM 611 N N . TRP A 1 92 ? -26.828 -19.345 8.141 1.00 26.67 369 TRP A N 1
ATOM 612 C CA . TRP A 1 92 ? -25.645 -19.107 7.319 1.00 28.91 369 TRP A CA 1
ATOM 613 C C . TRP A 1 92 ? -24.723 -20.316 7.331 1.00 33.76 369 TRP A C 1
ATOM 614 O O . TRP A 1 92 ? -24.601 -21.019 8.340 1.00 33.39 369 TRP A O 1
ATOM 625 N N . VAL A 1 93 ? -24.066 -20.543 6.189 1.00 29.33 370 VAL A N 1
ATOM 626 C CA . VAL A 1 93 ? -23.095 -21.614 6.024 1.00 34.76 370 VAL A CA 1
ATOM 627 C C . VAL A 1 93 ? -21.928 -21.083 5.204 1.00 31.74 370 VAL A C 1
ATOM 628 O O . VAL A 1 93 ? -22.100 -20.228 4.328 1.00 28.01 370 VAL A O 1
ATOM 632 N N . HIS A 1 94 ? -20.729 -21.577 5.503 1.00 26.97 371 HIS A N 1
ATOM 633 C CA . HIS A 1 94 ? -19.607 -21.308 4.611 1.00 25.76 371 HIS A CA 1
ATOM 634 C C . HIS A 1 94 ? -19.916 -21.905 3.249 1.00 28.59 371 HIS A C 1
ATOM 635 O O . HIS A 1 94 ? -20.500 -22.992 3.147 1.00 26.19 371 HIS A O 1
ATOM 642 N N . VAL A 1 95 ? -19.481 -21.217 2.198 1.00 25.79 372 VAL A N 1
ATOM 643 C CA . VAL A 1 95 ? -19.475 -21.842 0.879 1.00 27.45 372 VAL A CA 1
ATOM 644 C C . VAL A 1 95 ? -18.715 -23.167 0.921 1.00 25.10 372 VAL A C 1
ATOM 645 O O . VAL A 1 95 ? -19.201 -24.194 0.434 1.00 23.67 372 VAL A O 1
ATOM 649 N N . VAL A 1 96 ? -17.525 -23.172 1.525 1.00 23.55 373 VAL A N 1
ATOM 650 C CA . VAL A 1 96 ? -16.697 -24.374 1.449 1.00 25.81 373 VAL A CA 1
ATOM 651 C C . VAL A 1 96 ? -17.344 -25.516 2.232 1.00 31.40 373 VAL A C 1
ATOM 652 O O . VAL A 1 96 ? -17.313 -26.676 1.797 1.00 26.52 373 VAL A O 1
ATOM 656 N N . CYS A 1 97 ? -18.002 -25.209 3.356 1.00 26.89 374 CYS A N 1
ATOM 657 C CA . CYS A 1 97 ? -18.717 -26.266 4.076 1.00 22.78 374 CYS A CA 1
ATOM 658 C C . CYS A 1 97 ? -19.833 -26.854 3.228 1.00 22.38 374 CYS A C 1
ATOM 659 O O . CYS A 1 97 ? -20.007 -28.078 3.178 1.00 28.06 374 CYS A O 1
ATOM 662 N N . ALA A 1 98 ? -20.589 -26.002 2.536 1.00 19.50 375 ALA A N 1
ATOM 663 C CA . ALA A 1 98 ? -21.696 -26.496 1.716 1.00 23.63 375 ALA A CA 1
ATOM 664 C C . ALA A 1 98 ? -21.190 -27.364 0.575 1.00 25.71 375 ALA A C 1
ATOM 665 O O . ALA A 1 98 ? -21.831 -28.350 0.208 1.00 22.81 375 ALA A O 1
ATOM 667 N N . LEU A 1 99 ? -20.039 -27.010 -0.005 1.00 22.49 376 LEU A N 1
ATOM 668 C CA . LEU A 1 99 ? -19.494 -27.805 -1.099 1.00 23.18 376 LEU A CA 1
ATOM 669 C C . LEU A 1 99 ? -19.114 -29.206 -0.635 1.00 23.07 376 LEU A C 1
ATOM 670 O O . LEU A 1 99 ? -19.440 -30.196 -1.297 1.00 23.49 376 LEU A O 1
ATOM 675 N N . TYR A 1 100 ? -18.424 -29.304 0.500 1.00 22.78 377 TYR A N 1
ATOM 676 C CA . TYR A 1 100 ? -17.783 -30.544 0.912 1.00 27.34 377 TYR A CA 1
ATOM 677 C C . TYR A 1 100 ? -18.681 -31.445 1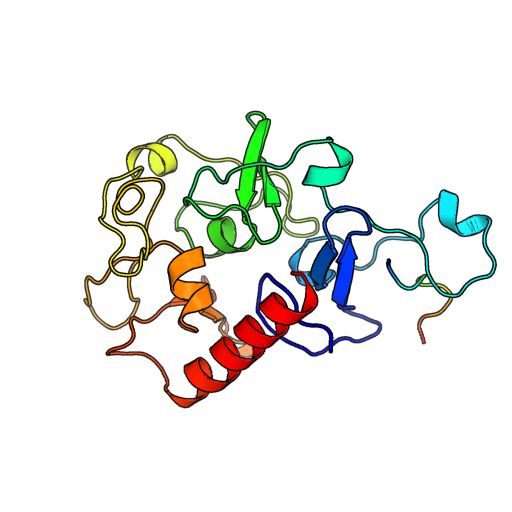.759 1.00 27.94 377 TYR A C 1
ATOM 678 O O . TYR A 1 100 ? -18.475 -32.666 1.772 1.00 25.92 377 TYR A O 1
ATOM 687 N N . VAL A 1 101 ? -19.681 -30.904 2.439 1.00 21.86 378 VAL A N 1
ATOM 688 C CA . VAL A 1 101 ? -20.519 -31.753 3.294 1.00 22.93 378 VAL A CA 1
ATOM 689 C C . VAL A 1 101 ? -21.541 -32.486 2.423 1.00 20.13 378 VAL A C 1
ATOM 690 O O . VAL A 1 101 ? -22.238 -31.843 1.625 1.00 21.87 378 VAL A O 1
ATOM 694 N N . PRO A 1 102 ? -21.639 -33.811 2.527 1.00 19.72 379 PRO A N 1
ATOM 695 C CA . PRO A 1 102 ? -22.613 -34.545 1.711 1.00 21.65 379 PRO A CA 1
ATOM 696 C C . PRO A 1 102 ? -24.053 -34.149 2.021 1.00 22.90 379 PRO A C 1
ATOM 697 O O . PRO A 1 102 ? -24.423 -33.814 3.149 1.00 23.62 379 PRO A O 1
ATOM 701 N N . GLY A 1 103 ? -24.875 -34.181 0.986 1.00 25.66 380 GLY A N 1
ATOM 702 C CA . GLY A 1 103 ? -26.264 -33.902 1.196 1.00 32.18 380 GLY A CA 1
ATOM 703 C C . GLY A 1 103 ? -26.588 -32.437 1.290 1.00 25.81 380 GLY A C 1
ATOM 704 O O . GLY A 1 103 ? -27.726 -32.098 1.620 1.00 24.88 380 GLY A O 1
ATOM 705 N N . VAL A 1 104 ? -25.620 -31.559 1.029 1.00 23.19 381 VAL A N 1
ATOM 706 C CA . VAL A 1 104 ? -25.843 -30.118 0.999 1.00 27.85 381 VAL A CA 1
ATOM 707 C C . VAL A 1 104 ? -25.598 -29.661 -0.426 1.00 30.03 381 VAL A C 1
ATOM 708 O O . VAL A 1 104 ? -24.566 -29.985 -1.016 1.00 31.95 381 VAL A O 1
ATOM 712 N N . ALA A 1 105 ? -26.577 -28.983 -0.998 1.00 27.12 382 ALA A N 1
ATOM 713 C CA . ALA A 1 105 ? -26.542 -28.560 -2.384 1.00 38.35 382 ALA A CA 1
ATOM 714 C C . ALA A 1 105 ? -26.984 -27.105 -2.467 1.00 42.82 382 ALA A C 1
ATOM 715 O O . ALA A 1 105 ? -27.704 -26.602 -1.599 1.00 49.46 382 ALA A O 1
ATOM 717 N N . PHE A 1 106 ? -26.546 -26.435 -3.527 1.00 42.46 383 PHE A N 1
ATOM 718 C CA . PHE A 1 106 ? -26.980 -25.074 -3.812 1.00 51.76 383 PHE A CA 1
ATOM 719 C C . PHE A 1 106 ? -28.248 -25.076 -4.660 1.00 66.19 383 PHE A C 1
ATOM 720 O O . PHE A 1 106 ? -28.368 -25.838 -5.624 1.00 71.32 383 PHE A O 1
ATOM 728 N N . GLY A 1 107 ? -29.197 -24.211 -4.294 1.00 66.35 384 GLY A N 1
ATOM 729 C CA . GLY A 1 107 ? -30.446 -24.144 -5.033 1.00 76.84 384 GLY A CA 1
ATOM 730 C C . GLY A 1 107 ? -30.296 -23.533 -6.411 1.00 77.57 384 GLY A C 1
ATOM 731 O O . GLY A 1 107 ? -31.122 -23.774 -7.296 1.00 76.60 384 GLY A O 1
ATOM 732 N N . ASP A 1 108 ? -29.254 -22.735 -6.611 1.00 80.81 385 ASP A N 1
ATOM 733 C CA . ASP A 1 108 ? -28.950 -22.146 -7.912 1.00 90.09 385 ASP A CA 1
ATOM 734 C C . ASP A 1 108 ? -27.442 -22.237 -8.083 1.00 94.40 385 ASP A C 1
ATOM 735 O O . ASP A 1 108 ? -26.701 -21.505 -7.422 1.00 98.32 385 ASP A O 1
ATOM 740 N N . ILE A 1 109 ? -26.991 -23.144 -8.954 1.00 93.09 386 ILE A N 1
ATOM 741 C CA . ILE A 1 109 ? -25.560 -23.407 -9.091 1.00 89.35 386 ILE A CA 1
ATOM 742 C C . ILE A 1 109 ? -24.834 -22.205 -9.684 1.00 97.86 386 ILE A C 1
ATOM 743 O O . ILE A 1 109 ? -23.654 -21.976 -9.389 1.00 99.19 386 ILE A O 1
ATOM 748 N N . ASP A 1 110 ? -25.522 -21.407 -10.504 1.00 104.84 387 ASP A N 1
ATOM 749 C CA . ASP A 1 110 ? -24.866 -20.293 -11.183 1.00 109.40 387 ASP A CA 1
ATOM 750 C C . ASP A 1 110 ? -24.529 -19.160 -10.218 1.00 108.11 387 ASP A C 1
ATOM 751 O O . ASP A 1 110 ? -23.457 -18.551 -10.321 1.00 111.34 387 ASP A O 1
ATOM 756 N N . LYS A 1 111 ? -25.429 -18.854 -9.281 1.00 101.97 388 LYS A N 1
ATOM 757 C CA . LYS A 1 111 ? -25.184 -17.833 -8.269 1.00 95.99 388 LYS A CA 1
ATOM 758 C C . LYS A 1 111 ? -24.897 -18.413 -6.887 1.00 91.35 388 LYS A C 1
ATOM 759 O O . LYS A 1 111 ? -24.665 -17.643 -5.946 1.00 91.08 388 LYS A O 1
ATOM 765 N N . LEU A 1 112 ? -24.901 -19.740 -6.744 1.00 83.57 389 LEU A N 1
ATOM 766 C CA . LEU A 1 112 ? -24.585 -20.434 -5.493 1.00 78.77 389 LEU A CA 1
ATOM 767 C C . LEU A 1 112 ? -25.431 -19.907 -4.330 1.00 86.65 389 LEU A C 1
ATOM 768 O O . LEU A 1 112 ? -24.920 -19.491 -3.291 1.00 88.56 389 LEU A O 1
ATOM 773 N N . ARG A 1 113 ? -26.755 -19.948 -4.518 1.00 97.62 390 ARG A N 1
ATOM 774 C CA . ARG A 1 113 ? -27.690 -19.390 -3.541 1.00 102.96 390 ARG A CA 1
ATOM 775 C C . ARG A 1 113 ? -29.126 -19.805 -3.849 1.00 100.00 390 ARG A C 1
ATOM 776 O O . ARG A 1 113 ? -29.493 -19.941 -5.023 1.00 109.78 390 ARG A O 1
ATOM 784 N N . PRO A 1 114 ? -29.968 -20.036 -2.828 1.00 77.55 391 PRO A N 1
ATOM 785 C CA . PRO A 1 114 ? -29.520 -20.154 -1.440 1.00 62.54 391 PRO A CA 1
ATOM 786 C C . PRO A 1 114 ? -29.113 -21.591 -1.127 1.00 60.99 391 PRO A C 1
ATOM 787 O O . PRO A 1 114 ? -29.029 -22.430 -2.031 1.00 63.31 391 PRO A O 1
ATOM 791 N N . VAL A 1 115 ? -28.850 -21.868 0.143 1.00 44.19 392 VAL A N 1
ATOM 792 C CA . VAL A 1 115 ? -28.521 -23.208 0.602 1.00 36.14 392 VAL A CA 1
ATOM 793 C C . VAL A 1 115 ? -29.704 -23.728 1.400 1.00 45.36 392 VAL A C 1
ATOM 794 O O . VAL A 1 115 ? -30.186 -23.054 2.312 1.00 50.76 392 VAL A O 1
ATOM 798 N N . THR A 1 116 ? -30.205 -24.898 1.038 1.00 50.52 393 THR A N 1
ATOM 799 C CA . THR A 1 116 ? -31.322 -25.514 1.750 1.00 59.57 393 THR A CA 1
ATOM 800 C C . THR A 1 116 ? -30.782 -26.702 2.544 1.00 61.16 393 THR A C 1
ATOM 801 O O . THR A 1 116 ? -30.450 -27.741 1.969 1.00 68.93 393 THR A O 1
ATOM 805 N N . LEU A 1 117 ? -30.682 -26.537 3.863 1.00 45.80 394 LEU A N 1
ATOM 806 C CA . LEU A 1 117 ? -30.260 -27.610 4.753 1.00 39.92 394 LEU A CA 1
ATOM 807 C C . LEU A 1 117 ? -31.467 -28.452 5.163 1.00 41.76 394 LEU A C 1
ATOM 808 O O . LEU A 1 117 ? -32.579 -27.946 5.316 1.00 49.08 394 LEU A O 1
ATOM 813 N N . THR A 1 118 ? -31.247 -29.750 5.322 1.00 33.54 395 THR A N 1
ATOM 814 C CA . THR A 1 118 ? -32.347 -30.678 5.551 1.00 32.52 395 THR A CA 1
ATOM 815 C C . THR A 1 118 ? -32.332 -31.219 6.975 1.00 30.10 395 THR A C 1
ATOM 816 O O . THR A 1 118 ? -31.402 -30.995 7.749 1.00 27.61 395 THR A O 1
ATOM 820 N N . GLU A 1 119 ? -33.382 -31.971 7.304 1.00 28.79 396 GLU A N 1
ATOM 821 C CA . GLU A 1 119 ? -33.386 -32.701 8.566 1.00 32.53 396 GLU A CA 1
ATOM 822 C C . GLU A 1 119 ? -32.238 -33.692 8.639 1.00 24.93 396 GLU A C 1
ATOM 823 O O . GLU A 1 119 ? -31.689 -33.920 9.722 1.00 25.53 396 GLU A O 1
ATOM 829 N N . MET A 1 120 ? -31.866 -34.302 7.506 1.00 24.13 397 MET A N 1
ATOM 830 C CA . MET A 1 120 ? -30.717 -35.209 7.513 1.00 28.33 397 MET A CA 1
ATOM 831 C C . MET A 1 120 ? -29.424 -34.467 7.835 1.00 32.85 397 MET A C 1
ATOM 832 O O . MET A 1 120 ? -28.573 -34.992 8.565 1.00 27.20 397 MET A O 1
ATOM 837 N N . ASN A 1 121 ? -29.240 -33.253 7.299 1.00 24.88 398 ASN A N 1
ATOM 838 C CA . ASN A 1 121 ? -28.044 -32.481 7.660 1.00 21.85 398 ASN A CA 1
ATOM 839 C C . ASN A 1 121 ? -28.005 -32.215 9.158 1.00 22.35 398 ASN A C 1
ATOM 840 O O . ASN A 1 121 ? -26.971 -32.397 9.811 1.00 28.78 398 ASN A O 1
ATOM 845 N N . TYR A 1 122 ? -29.139 -31.785 9.725 1.00 24.02 399 TYR A N 1
ATOM 846 C CA . TYR A 1 122 ? -29.156 -31.416 11.133 1.00 24.44 399 TYR A CA 1
ATOM 847 C C . TYR A 1 122 ? -28.955 -32.621 12.042 1.00 29.70 399 TYR A C 1
ATOM 848 O O . TYR A 1 122 ? -28.393 -32.480 13.132 1.00 28.58 399 TYR A O 1
ATOM 857 N N . SER A 1 123 ? -29.342 -33.817 11.595 1.00 27.14 400 SER A N 1
ATOM 858 C CA . SER A 1 123 ? -29.167 -34.997 12.430 1.00 34.72 400 SER A CA 1
ATOM 859 C C . SER A 1 123 ? -27.708 -35.423 12.540 1.00 33.54 400 SER A C 1
ATOM 860 O O . SER A 1 123 ? -27.389 -36.249 13.397 1.00 36.92 400 SER A O 1
ATOM 863 N N . LYS A 1 124 ? -26.819 -34.884 11.702 1.00 29.51 401 LYS A N 1
ATOM 864 C CA . LYS A 1 124 ? -25.393 -35.132 11.806 1.00 34.95 401 LYS A CA 1
ATOM 865 C C . LYS A 1 124 ? -24.685 -34.146 12.732 1.00 43.65 401 LYS A C 1
ATOM 866 O O . LYS A 1 124 ? -23.461 -34.246 12.892 1.00 37.08 401 LYS A O 1
ATOM 872 N N . TYR A 1 125 ? -25.409 -33.194 13.335 1.00 36.69 402 TYR A N 1
ATOM 873 C CA . TYR A 1 125 ? -24.766 -32.166 14.159 1.00 43.43 402 TYR A CA 1
ATOM 874 C C . TYR A 1 125 ? -24.108 -32.793 15.370 1.00 43.97 402 TYR A C 1
ATOM 875 O O . TYR A 1 125 ? -24.737 -33.579 16.083 1.00 41.91 402 TYR A O 1
ATOM 884 N N . GLY A 1 126 ? -22.846 -32.428 15.617 1.00 27.63 403 GLY A N 1
ATOM 885 C CA . GLY A 1 126 ? -22.094 -33.066 16.681 1.00 35.92 403 GLY A CA 1
ATOM 886 C C . GLY A 1 126 ? -21.850 -34.570 16.596 1.00 42.28 403 GLY A C 1
ATOM 887 O O . GLY A 1 126 ? -21.205 -35.117 17.496 1.00 38.42 403 GLY A O 1
ATOM 888 N N . ALA A 1 127 ? -22.301 -35.242 15.521 1.00 43.77 404 ALA A N 1
ATOM 889 C CA . ALA A 1 127 ? -22.296 -36.714 15.459 1.00 37.66 404 ALA A CA 1
ATOM 890 C C . ALA A 1 127 ? -20.892 -37.311 15.386 1.00 39.96 404 ALA A C 1
ATOM 891 O O . ALA A 1 127 ? -20.678 -38.460 15.795 1.00 42.76 404 ALA A O 1
ATOM 893 N N . LYS A 1 128 ? -19.947 -36.599 14.808 1.00 39.27 405 LYS A N 1
ATOM 894 C CA . LYS A 1 128 ? -18.567 -37.046 14.784 1.00 30.80 405 LYS A CA 1
ATOM 895 C C . LYS A 1 128 ? -17.730 -36.005 15.502 1.00 36.69 405 LYS A C 1
ATOM 896 O O . LYS A 1 128 ? -18.098 -34.826 15.556 1.00 36.62 405 LYS A O 1
ATOM 902 N N . GLU A 1 129 ? -16.622 -36.447 16.088 1.00 31.03 406 GLU A N 1
ATOM 903 C CA . GLU A 1 129 ? -15.708 -35.525 16.739 1.00 30.47 406 GLU A CA 1
ATOM 904 C C . GLU A 1 129 ? -14.673 -35.057 15.729 1.00 25.85 406 GLU A C 1
ATOM 905 O O . GLU A 1 129 ? -14.061 -35.877 15.036 1.00 36.52 406 GLU A O 1
ATOM 911 N N . CYS A 1 130 ? -14.496 -33.744 15.626 1.00 27.17 407 CYS A N 1
ATOM 912 C CA . CYS A 1 130 ? -13.498 -33.198 14.704 1.00 26.21 407 CYS A CA 1
ATOM 913 C C . CYS A 1 130 ? -12.099 -33.491 15.235 1.00 29.67 407 CYS A C 1
ATOM 914 O O . CYS A 1 130 ? -11.751 -33.058 16.336 1.00 26.36 407 CYS A O 1
ATOM 917 N N . SER A 1 131 ? -11.289 -34.221 14.465 1.00 26.77 408 SER A N 1
ATOM 918 C CA . SER A 1 131 ? -9.962 -34.572 14.967 1.00 35.08 408 SER A CA 1
ATOM 919 C C . SER A 1 131 ? -8.939 -33.445 14.811 1.00 34.46 408 SER A C 1
ATOM 920 O O . SER A 1 131 ? -7.821 -33.584 15.305 1.00 28.04 408 SER A O 1
ATOM 923 N N . LEU A 1 132 ? -9.291 -32.338 14.155 1.00 28.52 409 LEU A N 1
ATOM 924 C CA . LEU A 1 132 ? -8.374 -31.232 13.904 1.00 26.04 409 LEU A CA 1
ATOM 925 C C . LEU A 1 132 ? -8.714 -29.957 14.654 1.00 32.81 409 LEU A C 1
ATOM 926 O O . LEU A 1 132 ? -7.984 -28.977 14.514 1.00 36.05 409 LEU A O 1
ATOM 931 N N . CYS A 1 133 ? -9.817 -29.918 15.407 1.00 31.98 410 CYS A N 1
ATOM 932 C CA . CYS A 1 133 ? -10.180 -28.711 16.137 1.00 24.90 410 CYS A CA 1
ATOM 933 C C . CYS A 1 133 ? -9.081 -28.317 17.117 1.00 40.40 410 CYS A C 1
ATOM 934 O O . CYS A 1 133 ? -8.622 -29.132 17.923 1.00 45.67 410 CYS A O 1
ATOM 937 N N . GLU A 1 134 ? -8.660 -27.055 17.050 1.00 37.76 411 GLU A N 1
ATOM 938 C CA . GLU A 1 134 ? -7.694 -26.566 18.023 1.00 48.73 411 GLU A CA 1
ATOM 939 C C . GLU A 1 134 ? -8.353 -26.229 19.356 1.00 48.89 411 GLU A C 1
ATOM 940 O O . GLU A 1 134 ? -7.728 -26.398 20.409 1.00 46.51 411 GLU A O 1
ATOM 946 N N . ASP A 1 135 ? -9.610 -25.783 19.344 1.00 47.16 412 ASP A N 1
ATOM 947 C CA . ASP A 1 135 ? -10.373 -25.555 20.572 1.00 44.80 412 ASP A CA 1
ATOM 948 C C . ASP A 1 135 ? -11.287 -26.762 20.754 1.00 36.75 412 ASP A C 1
ATOM 949 O O . ASP A 1 135 ? -12.289 -26.911 20.048 1.00 33.38 412 ASP A O 1
ATOM 954 N N . THR A 1 136 ? -10.933 -27.634 21.695 1.00 40.33 413 THR A N 1
ATOM 955 C CA . THR A 1 136 ? -11.693 -28.866 21.878 1.00 47.45 413 THR A CA 1
ATOM 956 C C . THR A 1 136 ? -13.155 -28.609 22.254 1.00 43.77 413 THR A C 1
ATOM 957 O O . THR A 1 136 ? -13.997 -29.492 22.053 1.00 40.03 413 THR A O 1
ATOM 961 N N . ARG A 1 137 ? -13.478 -27.423 22.781 1.00 34.35 414 ARG A N 1
ATOM 962 C CA . ARG A 1 137 ? -14.849 -27.061 23.133 1.00 35.53 414 ARG A CA 1
ATOM 963 C C . ARG A 1 137 ? -15.787 -27.078 21.942 1.00 35.21 414 ARG A C 1
ATOM 964 O O . ARG A 1 137 ? -17.006 -27.042 22.136 1.00 47.67 414 ARG A O 1
ATOM 972 N N . PHE A 1 138 ? -15.260 -27.110 20.724 1.00 31.62 415 PHE A N 1
ATOM 973 C CA . PHE A 1 138 ? -16.079 -27.035 19.527 1.00 36.19 415 PHE A CA 1
ATOM 974 C C . PHE A 1 138 ? -15.917 -28.264 18.651 1.00 26.91 415 PHE A C 1
ATOM 975 O O . PHE A 1 138 ? -16.450 -28.288 17.539 1.00 34.03 415 PHE A O 1
ATOM 983 N N . ALA A 1 139 ? -15.193 -29.283 19.117 1.00 31.67 416 ALA A N 1
ATOM 984 C CA . ALA A 1 139 ? -14.936 -30.453 18.283 1.00 29.30 416 ALA A CA 1
ATOM 985 C C . ALA A 1 139 ? -16.201 -31.253 17.992 1.00 34.69 416 ALA A C 1
ATOM 986 O O . ALA A 1 139 ? -16.214 -32.046 17.048 1.00 32.17 416 ALA A O 1
ATOM 988 N N . ARG A 1 140 ? -17.265 -31.069 18.767 1.00 38.33 417 ARG A N 1
ATOM 989 C CA . ARG A 1 140 ? -18.523 -31.756 18.494 1.00 40.63 417 ARG A CA 1
ATOM 990 C C . ARG A 1 140 ? -19.649 -30.772 18.203 1.00 41.16 417 ARG A C 1
ATOM 991 O O . ARG A 1 140 ? -20.814 -31.046 18.478 1.00 54.15 417 ARG A O 1
ATOM 999 N N . THR A 1 141 ? -19.316 -29.610 17.658 1.00 40.17 418 THR A N 1
ATOM 1000 C CA . THR A 1 141 ? -20.329 -28.768 17.045 1.00 33.48 418 THR A CA 1
ATOM 1001 C C . THR A 1 141 ? -20.381 -29.068 15.552 1.00 36.62 418 THR A C 1
ATOM 1002 O O . THR A 1 141 ? -19.487 -29.712 14.995 1.00 42.07 418 THR A O 1
ATOM 1006 N N . GLY A 1 142 ? -21.444 -28.603 14.901 1.00 33.87 419 GLY A N 1
ATOM 1007 C CA . GLY A 1 142 ? -21.425 -28.679 13.450 1.00 28.60 419 GLY A CA 1
ATOM 1008 C C . GLY A 1 142 ? -21.375 -30.102 12.912 1.00 27.31 419 GLY A C 1
ATOM 1009 O O . GLY A 1 142 ? -21.766 -31.072 13.574 1.00 29.62 419 GLY A O 1
ATOM 1010 N N . VAL A 1 143 ? -20.870 -30.215 11.680 1.00 23.73 420 VAL A N 1
ATOM 1011 C CA . VAL A 1 143 ? -20.878 -31.472 10.935 1.00 24.11 420 VAL A CA 1
ATOM 1012 C C . VAL A 1 143 ? -19.464 -31.727 10.406 1.00 24.82 420 VAL A C 1
ATOM 1013 O O . VAL A 1 143 ? -18.877 -30.858 9.749 1.00 34.65 420 VAL A O 1
ATOM 1017 N N . CYS A 1 144 ? -18.915 -32.905 10.701 1.00 26.20 421 CYS A N 1
ATOM 1018 C CA . CYS A 1 144 ? -17.621 -33.315 10.160 1.00 26.23 421 CYS A CA 1
ATOM 1019 C C . CYS A 1 144 ? -17.781 -34.082 8.853 1.00 27.79 421 CYS A C 1
ATOM 1020 O O . CYS A 1 144 ? -18.761 -34.802 8.646 1.00 25.27 421 CYS A O 1
ATOM 1023 N N . ILE A 1 145 ? -16.796 -33.933 7.976 1.00 28.86 422 ILE A N 1
ATOM 1024 C CA . ILE A 1 145 ? -16.630 -34.827 6.849 1.00 24.14 422 ILE A CA 1
ATOM 1025 C C . ILE A 1 145 ? -15.544 -35.828 7.211 1.00 22.24 422 ILE A C 1
ATOM 1026 O O . ILE A 1 145 ? -14.891 -35.723 8.248 1.00 22.52 422 ILE A O 1
ATOM 1031 N N . SER A 1 146 ? -15.349 -36.836 6.366 1.00 22.37 423 SER A N 1
ATOM 1032 C CA . SER A 1 146 ? -14.276 -37.777 6.645 1.00 24.14 423 SER A CA 1
ATOM 1033 C C . SER A 1 146 ? -13.246 -37.813 5.513 1.00 24.99 423 SER A C 1
ATOM 1034 O O . SER A 1 146 ? -13.446 -37.296 4.414 1.00 22.49 423 SER A O 1
ATOM 1037 N N . CYS A 1 147 ? -12.105 -38.419 5.825 1.00 26.27 424 CYS A N 1
ATOM 1038 C CA . CYS A 1 147 ? -11.125 -38.756 4.810 1.00 30.73 424 CYS A CA 1
ATOM 1039 C C . CYS A 1 147 ? -11.766 -39.651 3.755 1.00 26.21 424 CYS A C 1
ATOM 1040 O O . CYS A 1 147 ? -12.569 -40.536 4.067 1.00 26.30 424 CYS A O 1
ATOM 1043 N N . ASP A 1 148 ? -11.429 -39.405 2.495 1.00 26.42 425 ASP A N 1
ATOM 1044 C CA . ASP A 1 148 ? -12.004 -40.161 1.394 1.00 26.49 425 ASP A CA 1
ATOM 1045 C C . ASP A 1 148 ? -11.096 -41.266 0.868 1.00 29.96 425 ASP A C 1
ATOM 1046 O O . ASP A 1 148 ? -11.377 -41.804 -0.208 1.00 25.34 425 ASP A O 1
ATOM 1051 N N . ALA A 1 149 ? -10.015 -41.611 1.580 1.00 26.07 426 ALA A N 1
ATOM 1052 C CA . ALA A 1 149 ? -9.123 -42.700 1.172 1.00 24.10 426 ALA A CA 1
ATOM 1053 C C . ALA A 1 149 ? -9.638 -44.026 1.719 1.00 31.21 426 ALA A C 1
ATOM 1054 O O . ALA A 1 149 ? -9.785 -44.184 2.935 1.00 33.16 426 ALA A O 1
ATOM 1056 N N . GLY A 1 150 ? -9.878 -44.981 0.823 1.00 45.98 427 GLY A N 1
ATOM 1057 C CA . GLY A 1 150 ? -10.332 -46.305 1.229 1.00 47.76 427 GLY A CA 1
ATOM 1058 C C . GLY A 1 150 ? -11.488 -46.245 2.200 1.00 42.94 427 GLY A C 1
ATOM 1059 O O . GLY A 1 150 ? -12.495 -45.568 1.972 1.00 48.49 427 GLY A O 1
ATOM 1060 N N . MET A 1 151 ? -11.335 -46.936 3.322 1.00 42.62 428 MET A N 1
ATOM 1061 C CA . MET A 1 151 ? -12.312 -46.919 4.396 1.00 41.37 428 MET A CA 1
ATOM 1062 C C . MET A 1 151 ? -11.775 -46.179 5.617 1.00 37.45 428 MET A C 1
ATOM 1063 O O . MET A 1 151 ? -12.124 -46.506 6.753 1.00 38.46 428 MET A O 1
ATOM 1068 N N . CYS A 1 152 ? -10.912 -45.184 5.394 1.00 40.52 429 CYS A N 1
ATOM 1069 C CA . CYS A 1 152 ? -10.351 -44.413 6.498 1.00 36.85 429 CYS A CA 1
ATOM 1070 C C . CYS A 1 152 ? -11.458 -43.656 7.217 1.00 33.51 429 CYS A C 1
ATOM 1071 O O . CYS A 1 152 ? -12.261 -42.964 6.590 1.00 35.15 429 CYS A O 1
ATOM 1074 N N . ARG A 1 153 ? -11.509 -43.792 8.536 1.00 30.57 430 ARG A N 1
ATOM 1075 C CA . ARG A 1 153 ? -12.566 -43.133 9.292 1.00 38.74 430 ARG A CA 1
ATOM 1076 C C . ARG A 1 153 ? -11.972 -42.042 10.169 1.00 44.84 430 ARG A C 1
ATOM 1077 O O . ARG A 1 153 ? -11.965 -42.146 11.398 1.00 57.66 430 ARG A O 1
ATOM 1085 N N . SER A 1 154 ? -11.448 -41.005 9.533 1.00 40.45 431 SER A N 1
ATOM 1086 C CA . SER A 1 154 ? -10.874 -39.855 10.211 1.00 29.47 431 SER A CA 1
ATOM 1087 C C . SER A 1 154 ? -11.754 -38.657 9.895 1.00 24.61 431 SER A C 1
ATOM 1088 O O . SER A 1 154 ? -12.062 -38.410 8.727 1.00 29.52 431 SER A O 1
ATOM 1091 N N . PHE A 1 155 ? -12.191 -37.937 10.927 1.00 24.32 432 PHE A N 1
ATOM 1092 C CA . PHE A 1 155 ? -13.253 -36.956 10.777 1.00 19.72 432 PHE A CA 1
ATOM 1093 C C . PHE A 1 155 ? -12.747 -35.559 11.113 1.00 26.79 432 PHE A C 1
ATOM 1094 O O . PHE A 1 155 ? -11.934 -35.389 12.023 1.00 22.52 432 PHE A O 1
ATOM 1102 N N . PHE A 1 156 ? -13.225 -34.560 10.368 1.00 25.67 433 PHE A N 1
ATOM 1103 C CA . PHE A 1 156 ? -12.875 -33.178 10.656 1.00 28.63 433 PHE A CA 1
ATOM 1104 C C . PHE A 1 156 ? -13.940 -32.257 10.074 1.00 23.42 433 PHE A C 1
ATOM 1105 O O . PHE A 1 156 ? -14.593 -32.592 9.080 1.00 23.01 433 PHE A O 1
ATOM 1113 N N . HIS A 1 157 ? -14.085 -31.087 10.700 1.00 24.61 434 HIS A N 1
ATOM 1114 C CA . HIS A 1 157 ? -14.803 -29.969 10.097 1.00 23.72 434 HIS A CA 1
ATOM 1115 C C . HIS A 1 157 ? -14.186 -29.609 8.754 1.00 25.56 434 HIS A C 1
ATOM 1116 O O . HIS A 1 157 ? -12.981 -29.740 8.556 1.00 25.82 434 HIS A O 1
ATOM 1123 N N . VAL A 1 158 ? -15.021 -29.156 7.815 1.00 22.41 435 VAL A N 1
ATOM 1124 C CA . VAL A 1 158 ? -14.496 -28.771 6.505 1.00 22.74 435 VAL A CA 1
ATOM 1125 C C . VAL A 1 158 ? -13.469 -27.657 6.654 1.00 25.20 435 VAL A C 1
ATOM 1126 O O . VAL A 1 158 ? -12.390 -27.694 6.049 1.00 23.24 435 VAL A O 1
ATOM 1130 N N . THR A 1 159 ? -13.797 -26.635 7.450 1.00 25.33 436 THR A N 1
ATOM 1131 C CA . THR A 1 159 ? -12.881 -25.511 7.606 1.00 27.79 436 THR A CA 1
ATOM 1132 C C . THR A 1 159 ? -11.651 -25.866 8.445 1.00 26.55 436 THR A C 1
ATOM 1133 O O . THR A 1 159 ? -10.599 -25.234 8.278 1.00 26.26 436 THR A O 1
ATOM 1137 N N . CYS A 1 160 ? -11.735 -26.874 9.320 1.00 27.70 437 CYS A N 1
ATOM 1138 C CA . CYS A 1 160 ? -10.526 -27.332 10.008 1.00 31.77 437 CYS A CA 1
ATOM 1139 C C . CYS A 1 160 ? -9.611 -28.097 9.058 1.00 21.18 437 CYS A C 1
ATOM 1140 O O . CYS A 1 160 ? -8.386 -27.944 9.117 1.00 26.63 437 CYS A O 1
ATOM 1143 N N . ALA A 1 161 ? -10.186 -28.889 8.148 1.00 24.54 438 ALA A N 1
ATOM 1144 C CA . ALA A 1 161 ? -9.382 -29.542 7.115 1.00 27.16 438 ALA A CA 1
ATOM 1145 C C . ALA A 1 161 ? -8.773 -28.518 6.163 1.00 28.13 438 ALA A C 1
ATOM 1146 O O . ALA A 1 161 ? -7.609 -28.655 5.756 1.00 24.03 438 ALA A O 1
ATOM 1148 N N . GLN A 1 162 ? -9.543 -27.483 5.801 1.00 24.35 439 GLN A N 1
ATOM 1149 C CA . GLN A 1 162 ? -9.053 -26.463 4.876 1.00 26.49 439 GLN A CA 1
ATOM 1150 C C . GLN A 1 162 ? -7.759 -25.839 5.374 1.00 30.65 439 GLN A C 1
ATOM 1151 O O . GLN A 1 162 ? -6.807 -25.669 4.606 1.00 25.86 439 GLN A O 1
ATOM 1157 N N . ARG A 1 163 ? -7.740 -25.451 6.653 1.00 32.78 440 ARG A N 1
ATOM 1158 C CA . ARG A 1 163 ? -6.569 -24.847 7.282 1.00 33.22 440 ARG A CA 1
ATOM 1159 C C . ARG A 1 163 ? -5.349 -25.764 7.194 1.00 29.79 440 ARG A C 1
ATOM 1160 O O . ARG A 1 163 ? -4.229 -25.300 6.963 1.00 30.75 440 ARG A O 1
ATOM 1168 N N . GLU A 1 164 ? -5.550 -27.067 7.352 1.00 28.70 441 GLU A N 1
ATOM 1169 C CA . GLU A 1 164 ? -4.459 -28.029 7.285 1.00 31.41 441 GLU A CA 1
ATOM 1170 C C . GLU A 1 164 ? -4.084 -28.410 5.860 1.00 31.54 441 GLU A C 1
ATOM 1171 O O . GLU A 1 164 ? -3.224 -29.280 5.676 1.00 30.82 441 GLU A O 1
ATOM 1177 N N . GLY A 1 165 ? -4.713 -27.808 4.854 1.00 24.14 442 GLY A N 1
ATOM 1178 C CA . GLY A 1 165 ? -4.342 -28.093 3.484 1.00 26.41 442 GLY A CA 1
ATOM 1179 C C . GLY A 1 165 ? -4.859 -29.404 2.937 1.00 24.35 442 GLY A C 1
ATOM 1180 O O . GLY A 1 165 ? -4.266 -29.944 1.999 1.00 24.44 442 GLY A O 1
ATOM 1181 N N . LEU A 1 166 ? -5.983 -29.901 3.463 1.00 23.50 443 LEU A N 1
ATOM 1182 C CA . LEU A 1 166 ? -6.495 -31.234 3.172 1.00 23.16 443 LEU A CA 1
ATOM 1183 C C . LEU A 1 166 ? -7.656 -31.259 2.179 1.00 24.20 443 LEU A C 1
ATOM 1184 O O . LEU A 1 166 ? -8.030 -32.345 1.727 1.00 25.56 443 LEU A O 1
ATOM 1189 N N . LEU A 1 167 ? -8.230 -30.115 1.808 1.00 23.03 444 LEU A N 1
ATOM 1190 C CA . LEU A 1 167 ? -9.345 -30.099 0.856 1.00 27.28 444 LEU A CA 1
ATOM 1191 C C . LEU A 1 167 ? -8.816 -30.102 -0.570 1.00 27.94 444 LEU A C 1
ATOM 1192 O O . LEU A 1 167 ? -7.946 -29.294 -0.914 1.00 28.26 444 LEU A O 1
ATOM 1197 N N . SER A 1 168 ? -9.35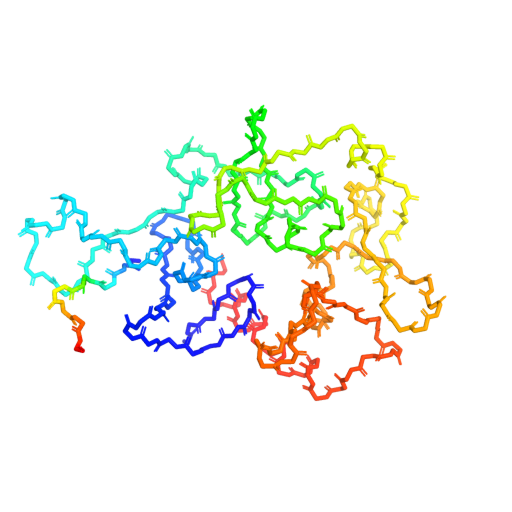1 -30.985 -1.403 1.00 18.76 445 SER A N 1
ATOM 1198 C CA . SER A 1 168 ? -8.980 -31.036 -2.808 1.00 21.58 445 SER A CA 1
ATOM 1199 C C . SER A 1 168 ? -10.221 -30.950 -3.689 1.00 26.37 445 SER A C 1
ATOM 1200 O O . SER A 1 168 ? -11.348 -31.203 -3.259 1.00 21.39 445 SER A O 1
ATOM 1203 N N . GLU A 1 169 ? -10.000 -30.569 -4.938 1.00 24.98 446 GLU A N 1
ATOM 1204 C CA . GLU A 1 169 ? -11.072 -30.484 -5.917 1.00 25.73 446 GLU A CA 1
ATOM 1205 C C . GLU A 1 169 ? -10.568 -31.137 -7.188 1.00 29.54 446 GLU A C 1
ATOM 1206 O O . GLU A 1 169 ? -9.528 -30.729 -7.711 1.00 27.12 446 GLU A O 1
ATOM 1212 N N . ALA A 1 170 ? -11.289 -32.143 -7.688 1.00 23.46 447 ALA A N 1
ATOM 1213 C CA . ALA A 1 170 ? -10.881 -32.755 -8.946 1.00 29.57 447 ALA A CA 1
ATOM 1214 C C . ALA A 1 170 ? -11.030 -31.766 -10.103 1.00 38.01 447 ALA A C 1
ATOM 1215 O O . ALA A 1 170 ? -11.909 -30.901 -10.105 1.00 32.75 447 ALA A O 1
ATOM 1217 N N . ALA A 1 171 ? -10.148 -31.893 -11.093 1.00 33.69 448 ALA A N 1
ATOM 1218 C CA . ALA A 1 171 ? -10.260 -31.076 -12.290 1.00 36.58 448 ALA A CA 1
ATOM 1219 C C . ALA A 1 171 ? -11.538 -31.421 -13.046 1.00 40.91 448 ALA A C 1
ATOM 1220 O O . ALA A 1 171 ? -12.037 -32.547 -12.987 1.00 36.37 448 ALA A O 1
ATOM 1222 N N . ALA A 1 172 ? -12.076 -30.427 -13.757 1.00 44.48 449 ALA A N 1
ATOM 1223 C CA . ALA A 1 172 ? -13.304 -30.634 -14.520 1.00 50.52 449 ALA A CA 1
ATOM 1224 C C . ALA A 1 172 ? -13.157 -31.774 -15.521 1.00 54.93 449 ALA A C 1
ATOM 1225 O O . ALA A 1 172 ? -14.102 -32.543 -15.740 1.00 55.60 449 ALA A O 1
ATOM 1227 N N . GLU A 1 173 ? -11.974 -31.906 -16.132 1.00 52.05 450 GLU A N 1
ATOM 1228 C CA . GLU A 1 173 ? -11.761 -32.953 -17.126 1.00 56.32 450 GLU A CA 1
ATOM 1229 C C . GLU A 1 173 ? -11.811 -34.352 -16.524 1.00 55.64 450 GLU A C 1
ATOM 1230 O O . GLU A 1 173 ? -11.966 -35.323 -17.269 1.00 57.65 450 GLU A O 1
ATOM 1236 N N . GLU A 1 174 ? -11.692 -34.483 -15.198 1.00 52.40 451 GLU A N 1
ATOM 1237 C CA . GLU A 1 174 ? -11.710 -35.803 -14.572 1.00 48.60 451 GLU A CA 1
ATOM 1238 C C . GLU A 1 174 ? -13.114 -36.397 -14.469 1.00 46.76 451 GLU A C 1
ATOM 1239 O O . GLU A 1 174 ? -13.244 -37.603 -14.240 1.00 56.79 451 GLU A O 1
ATOM 1245 N N . ASP A 1 175 ? -14.154 -35.581 -14.642 1.00 44.72 452 ASP A N 1
ATOM 1246 C CA . ASP A 1 175 ? -15.550 -36.036 -14.711 1.00 57.19 452 ASP A CA 1
ATOM 1247 C C . ASP A 1 175 ? -15.948 -36.911 -13.520 1.00 56.62 452 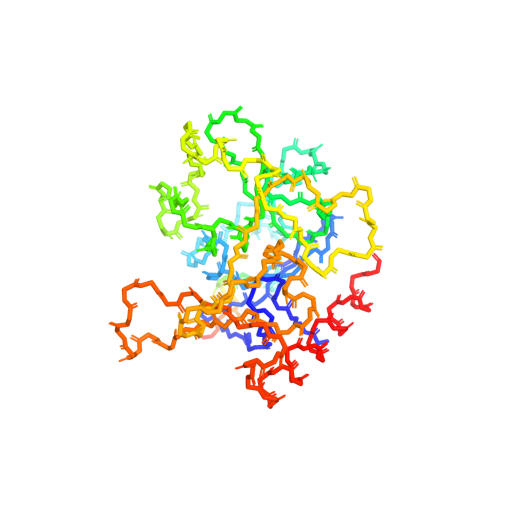ASP A C 1
ATOM 1248 O O . ASP A 1 175 ? -16.688 -37.887 -13.658 1.00 59.09 452 ASP A O 1
ATOM 1253 N N . ILE A 1 176 ? -15.469 -36.558 -12.334 1.00 47.05 453 ILE A N 1
ATOM 1254 C CA . ILE A 1 176 ? -15.933 -37.189 -11.102 1.00 39.38 453 ILE A CA 1
ATOM 1255 C C . ILE A 1 176 ? -17.178 -36.440 -10.628 1.00 34.37 453 ILE A C 1
ATOM 1256 O O . ILE A 1 176 ? -17.160 -35.212 -10.487 1.00 30.19 453 ILE A O 1
ATOM 1261 N N . ALA A 1 177 ? -18.272 -37.173 -10.405 1.00 31.34 454 ALA A N 1
ATOM 1262 C CA . ALA A 1 177 ? -19.559 -36.531 -10.113 1.00 30.17 454 ALA A CA 1
ATOM 1263 C C . ALA A 1 177 ? -19.483 -35.598 -8.906 1.00 21.48 454 ALA A C 1
ATOM 1264 O O . ALA A 1 177 ? -19.996 -34.474 -8.945 1.00 24.02 454 ALA A O 1
ATOM 1266 N N . ASP A 1 178 ? -18.879 -36.060 -7.807 1.00 21.47 455 ASP A N 1
ATOM 1267 C CA . ASP A 1 178 ? -18.579 -35.197 -6.674 1.00 23.58 455 ASP A CA 1
ATOM 1268 C C . ASP A 1 178 ? -17.093 -34.882 -6.723 1.00 22.44 455 ASP A C 1
ATOM 1269 O O . ASP A 1 178 ? -16.284 -35.678 -6.220 1.00 22.46 455 ASP A O 1
ATOM 1274 N N . PRO A 1 179 ? -16.679 -33.753 -7.300 1.00 24.24 456 PRO A N 1
ATOM 1275 C CA . PRO A 1 179 ? -15.243 -33.451 -7.425 1.00 21.78 456 PRO A CA 1
ATOM 1276 C C . PRO A 1 179 ? -14.582 -32.969 -6.139 1.00 27.53 456 PRO A C 1
ATOM 1277 O O . PRO A 1 179 ? -13.361 -32.775 -6.132 1.00 27.45 456 PRO A O 1
ATOM 1281 N N . PHE A 1 180 ? -15.335 -32.772 -5.054 1.00 21.69 457 PHE A N 1
ATOM 1282 C CA . PHE A 1 180 ? -14.791 -32.237 -3.807 1.00 20.26 457 PHE A CA 1
ATOM 1283 C C . PHE A 1 180 ? -14.501 -33.394 -2.853 1.00 21.36 457 PHE A C 1
ATOM 1284 O O . PHE A 1 180 ? -15.397 -34.166 -2.517 1.00 22.41 457 PHE A O 1
ATOM 1292 N N . PHE A 1 181 ? -13.249 -33.515 -2.418 1.00 22.59 458 PHE A N 1
ATOM 1293 C CA . PHE A 1 181 ? -12.859 -34.620 -1.562 1.00 18.32 458 PHE A CA 1
ATOM 1294 C C . PHE A 1 181 ? -11.746 -34.150 -0.627 1.00 19.85 458 PHE A C 1
ATOM 1295 O O . PHE A 1 181 ? -11.108 -33.116 -0.849 1.00 22.54 458 PHE A O 1
ATOM 1303 N N . ALA A 1 182 ? -11.526 -34.921 0.426 1.00 20.36 459 ALA A N 1
ATOM 1304 C CA . ALA A 1 182 ? -10.549 -34.600 1.453 1.00 21.40 459 ALA A CA 1
ATOM 1305 C C . ALA A 1 182 ? -9.838 -35.876 1.898 1.00 25.25 459 ALA A C 1
ATOM 1306 O O . ALA A 1 182 ? -10.444 -36.949 1.956 1.00 20.10 459 ALA A O 1
ATOM 1308 N N . TYR A 1 183 ? -8.549 -35.756 2.224 1.00 22.75 460 TYR A N 1
ATOM 1309 C CA . TYR A 1 183 ? -7.805 -36.833 2.866 1.00 24.03 460 TYR A CA 1
ATOM 1310 C C . TYR A 1 183 ? -7.275 -36.338 4.201 1.00 23.81 460 TYR A C 1
ATOM 1311 O O . TYR A 1 183 ? -6.958 -35.155 4.360 1.00 22.78 460 TYR A O 1
ATOM 1320 N N . CYS A 1 184 ? -7.176 -37.243 5.165 1.00 23.51 461 CYS A N 1
ATOM 1321 C CA . CYS A 1 184 ? -6.490 -36.899 6.398 1.00 25.99 461 CYS A CA 1
ATOM 1322 C C . CYS A 1 184 ? -4.991 -36.750 6.118 1.00 25.70 461 CYS A C 1
ATOM 1323 O O . CYS A 1 184 ? -4.517 -37.007 5.006 1.00 20.96 461 CYS A O 1
ATOM 1326 N N . LYS A 1 185 ? -4.232 -36.311 7.135 1.00 21.88 462 LYS A N 1
ATOM 1327 C CA . LYS A 1 185 ? -2.797 -36.085 6.921 1.00 23.14 462 LYS A CA 1
ATOM 1328 C C . LYS A 1 185 ? -2.081 -37.369 6.565 1.00 28.34 462 LYS A C 1
ATOM 1329 O O . LYS A 1 185 ? -1.101 -37.340 5.808 1.00 26.21 462 LYS A O 1
ATOM 1335 N N . GLN A 1 186 ? -2.553 -38.499 7.105 1.00 20.53 463 GLN A N 1
ATOM 1336 C CA . GLN A 1 186 ? -1.914 -39.783 6.847 1.00 23.74 463 GLN A CA 1
ATOM 1337 C C . GLN A 1 186 ? -2.016 -40.163 5.376 1.00 28.39 463 GLN A C 1
ATOM 1338 O O . GLN A 1 186 ? -1.104 -40.787 4.824 1.00 25.46 463 GLN A O 1
ATOM 1344 N N . HIS A 1 187 ? -3.088 -39.744 4.712 1.00 25.29 464 HIS A N 1
ATOM 1345 C CA . HIS A 1 187 ? -3.347 -40.148 3.340 1.00 24.94 464 HIS A CA 1
ATOM 1346 C C . HIS A 1 187 ? -3.241 -39.006 2.343 1.00 24.08 464 HIS A C 1
ATOM 1347 O O . HIS A 1 187 ? -3.461 -39.219 1.147 1.00 23.18 464 HIS A O 1
ATOM 1354 N N . ALA A 1 188 ? -2.837 -37.821 2.783 1.00 21.24 465 ALA A N 1
ATOM 1355 C CA . ALA A 1 188 ? -2.843 -36.674 1.887 1.00 27.25 465 ALA A CA 1
ATOM 1356 C C . ALA A 1 188 ? -1.654 -36.700 0.922 1.00 23.12 465 ALA A C 1
ATOM 1357 O O . ALA A 1 188 ? -0.654 -37.410 1.118 1.00 20.60 465 ALA A O 1
ATOM 1359 N N . ASP A 1 189 ? -1.809 -35.946 -0.163 1.00 26.35 466 ASP A N 1
ATOM 1360 C CA . ASP A 1 189 ? -0.722 -35.640 -1.089 1.00 27.52 466 ASP A CA 1
ATOM 1361 C C . ASP A 1 189 ? 0.138 -34.542 -0.468 1.00 20.63 466 ASP A C 1
ATOM 1362 O O . ASP A 1 189 ? -0.352 -33.431 -0.213 1.00 20.68 466 ASP A O 1
ATOM 1367 N N . ARG A 1 190 ? 1.407 -34.858 -0.200 1.00 21.81 467 ARG A N 1
ATOM 1368 C CA . ARG A 1 190 ? 2.265 -33.950 0.547 1.00 30.23 467 ARG A CA 1
ATOM 1369 C C . ARG A 1 190 ? 2.524 -32.649 -0.219 1.00 26.54 467 ARG A C 1
ATOM 1370 O O . ARG A 1 190 ? 2.557 -31.568 0.381 1.00 25.81 467 ARG A O 1
ATOM 1378 N N . PHE A 1 191 ? 2.726 -32.724 -1.537 1.00 25.79 468 PHE A N 1
ATOM 1379 C CA . PHE A 1 191 ? 2.901 -31.492 -2.311 1.00 24.52 468 PHE A CA 1
ATOM 1380 C C . PHE A 1 191 ? 1.641 -30.617 -2.270 1.00 30.61 468 PHE A C 1
ATOM 1381 O O . PHE A 1 191 ? 1.716 -29.398 -2.061 1.00 26.60 468 PHE A O 1
ATOM 1389 N N . ASP A 1 192 ? 0.472 -31.218 -2.483 1.00 24.58 469 ASP A N 1
ATOM 1390 C CA . ASP A 1 192 ? -0.758 -30.438 -2.474 1.00 29.8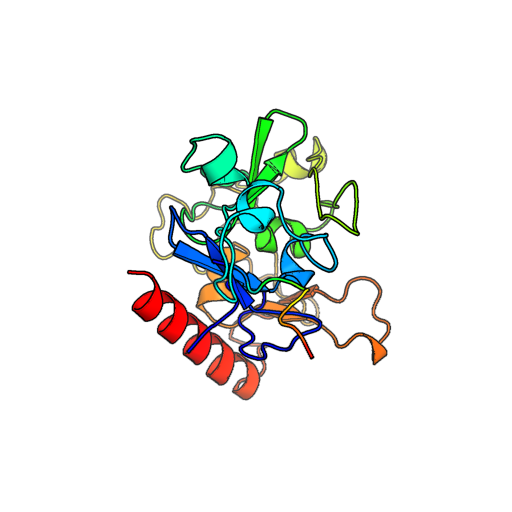2 469 ASP A CA 1
ATOM 1391 C C . ASP A 1 192 ? -0.967 -29.764 -1.126 1.00 29.71 469 ASP A C 1
ATOM 1392 O O . ASP A 1 192 ? -1.299 -28.573 -1.062 1.00 23.97 469 ASP A O 1
ATOM 1397 N N . ARG A 1 193 ? -0.721 -30.497 -0.041 1.00 21.05 470 ARG A N 1
ATOM 1398 C CA . ARG A 1 193 ? -0.864 -29.921 1.288 1.00 26.66 470 ARG A CA 1
ATOM 1399 C C . ARG A 1 193 ? 0.081 -28.743 1.492 1.00 31.36 470 ARG A C 1
ATOM 1400 O O . ARG A 1 193 ? -0.282 -27.758 2.146 1.00 33.35 470 ARG A O 1
ATOM 1408 N N . LYS A 1 194 ? 1.294 -28.830 0.938 1.00 31.27 471 LYS A N 1
ATOM 1409 C CA . LYS A 1 194 ? 2.287 -27.769 1.081 1.00 37.43 471 LYS A CA 1
ATOM 1410 C C . LYS A 1 194 ? 1.775 -26.450 0.511 1.00 35.04 471 LYS A C 1
ATOM 1411 O O . LYS A 1 194 ? 1.726 -25.438 1.216 1.00 35.04 471 LYS A O 1
ATOM 1417 N N . TRP A 1 195 ? 1.400 -26.432 -0.775 1.00 30.63 472 TRP A N 1
ATOM 1418 C CA . TRP A 1 195 ? 1.028 -25.150 -1.362 1.00 35.75 472 TRP A CA 1
ATOM 1419 C C . TRP A 1 195 ? -0.309 -24.658 -0.806 1.00 29.95 472 TRP A C 1
ATOM 1420 O O . TRP A 1 195 ? -0.515 -23.444 -0.696 1.00 32.69 472 TRP A O 1
ATOM 1431 N N . LYS A 1 196 ? -1.188 -25.571 -0.384 1.00 26.96 473 LYS A N 1
ATOM 1432 C CA . LYS A 1 196 ? -2.471 -25.165 0.194 1.00 28.50 473 LYS A CA 1
ATOM 1433 C C . LYS A 1 196 ? -2.281 -24.483 1.546 1.00 33.30 473 LYS A C 1
ATOM 1434 O O . LYS A 1 196 ? -2.874 -23.429 1.804 1.00 30.41 473 LYS A O 1
ATOM 1440 N N . ARG A 1 197 ? -1.477 -25.075 2.435 1.00 25.62 474 ARG A N 1
ATOM 1441 C CA . ARG A 1 197 ? -1.180 -24.390 3.696 1.00 31.47 474 ARG A CA 1
ATOM 1442 C C . ARG A 1 197 ? -0.456 -23.074 3.453 1.00 34.58 474 ARG A C 1
ATOM 1443 O O . ARG A 1 197 ? -0.674 -22.099 4.180 1.00 45.85 474 ARG A O 1
ATOM 1451 N N . LYS A 1 198 ? 0.418 -23.024 2.444 1.00 36.50 475 LYS A N 1
ATOM 1452 C CA . LYS A 1 198 ? 1.114 -21.775 2.138 1.00 39.45 475 LYS A CA 1
ATOM 1453 C C . LYS A 1 198 ? 0.122 -20.684 1.754 1.00 42.04 475 LYS A C 1
ATOM 1454 O O . LYS A 1 198 ? 0.173 -19.563 2.276 1.00 41.80 475 LYS A O 1
ATOM 1460 N N . ASN A 1 199 ? -0.793 -20.998 0.835 1.00 31.68 476 ASN A N 1
ATOM 1461 C CA . ASN A 1 199 ? -1.823 -20.042 0.448 1.00 33.22 476 ASN A CA 1
ATOM 1462 C C . ASN A 1 199 ? -2.774 -19.735 1.601 1.00 43.65 476 ASN A C 1
ATOM 1463 O O . ASN A 1 199 ? -3.234 -18.590 1.745 1.00 39.27 476 ASN A O 1
ATOM 1468 N N . TYR A 1 200 ? -3.076 -20.727 2.439 1.00 37.91 477 TYR A N 1
ATOM 1469 C CA . TYR A 1 200 ? -3.885 -20.449 3.621 1.00 38.51 477 TYR A CA 1
ATOM 1470 C C . TYR A 1 200 ? -3.196 -19.433 4.525 1.00 43.77 477 TYR A C 1
ATOM 1471 O O . TYR A 1 200 ? -3.823 -18.477 4.997 1.00 45.36 477 TYR A O 1
ATOM 1480 N N . LEU A 1 201 ? -1.901 -19.629 4.783 1.00 41.46 478 LEU A N 1
ATOM 1481 C CA . LEU A 1 201 ? -1.198 -18.744 5.702 1.00 46.47 478 LEU A CA 1
ATOM 1482 C C . LEU A 1 201 ? -1.079 -17.340 5.124 1.00 49.36 478 LEU A C 1
ATOM 1483 O O . LEU A 1 201 ? -1.261 -16.350 5.842 1.00 51.63 478 LEU A O 1
ATOM 1488 N N . ALA A 1 202 ? -0.793 -17.237 3.823 1.00 50.11 479 ALA A N 1
ATOM 1489 C CA . ALA A 1 202 ? -0.785 -15.934 3.163 1.00 49.50 479 ALA A CA 1
ATOM 1490 C C . ALA A 1 202 ? -2.153 -15.261 3.245 1.00 52.09 479 ALA A C 1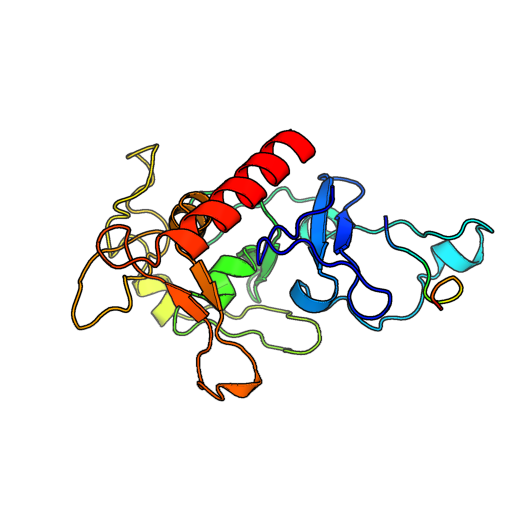
ATOM 1491 O O . ALA A 1 202 ? -2.244 -14.039 3.419 1.00 53.50 479 ALA A O 1
ATOM 1493 N N . LEU A 1 203 ? -3.229 -16.043 3.130 1.00 53.15 480 LEU A N 1
ATOM 1494 C CA . LEU A 1 203 ? -4.573 -15.486 3.242 1.00 47.11 480 LEU A CA 1
ATOM 1495 C C . LEU A 1 203 ? -4.831 -14.954 4.644 1.00 56.85 480 LEU A C 1
ATOM 1496 O O . LEU A 1 203 ? -5.481 -13.915 4.809 1.00 61.06 480 LEU A O 1
ATOM 1501 N N . GLN A 1 204 ? -4.325 -15.649 5.669 1.00 57.24 481 GLN A N 1
ATOM 1502 C CA . GLN A 1 204 ? -4.485 -15.181 7.045 1.00 62.50 481 GLN A CA 1
ATOM 1503 C C . GLN A 1 204 ? -3.747 -13.868 7.275 1.00 68.73 481 GLN A C 1
ATOM 1504 O O . GLN A 1 204 ? -4.299 -12.928 7.861 1.00 71.42 481 GLN A O 1
ATOM 1510 N N . SER A 1 205 ? -2.482 -13.797 6.846 1.00 65.93 482 SER A N 1
ATOM 1511 C CA . SER A 1 205 ? -1.718 -12.560 6.972 1.00 71.12 482 SER A CA 1
ATOM 1512 C C . SER A 1 205 ? -2.370 -11.431 6.189 1.00 78.19 482 SER A C 1
ATOM 1513 O O . SER A 1 205 ? -2.358 -10.275 6.625 1.00 87.31 482 SER A O 1
ATOM 1516 N N . TYR A 1 206 ? -2.939 -11.753 5.026 1.00 82.05 483 TYR A N 1
ATOM 1517 C CA . TYR A 1 206 ? -3.569 -10.743 4.183 1.00 91.42 483 TYR A CA 1
ATOM 1518 C C . TYR A 1 206 ? -4.724 -10.058 4.907 1.00 97.94 483 TYR A C 1
ATOM 1519 O O . TYR A 1 206 ? -4.764 -8.826 5.009 1.00 101.72 483 TYR A O 1
ATOM 1528 N N . CYS A 1 207 ? -5.677 -10.839 5.416 1.00 100.97 484 CYS A N 1
ATOM 1529 C CA . CYS A 1 207 ? -6.852 -10.277 6.074 1.00 104.42 484 CYS A CA 1
ATOM 1530 C C . CYS A 1 207 ? -6.486 -9.629 7.404 1.00 110.86 484 CYS A C 1
ATOM 1531 O O . CYS A 1 207 ? -6.506 -8.398 7.524 1.00 115.92 484 CYS A O 1
ATOM 1534 N N . LYS A 1 208 ? -6.152 -10.448 8.402 1.00 111.94 485 LYS A N 1
ATOM 1535 C CA . LYS A 1 208 ? -5.819 -9.974 9.748 1.00 113.22 485 LYS A CA 1
ATOM 1536 C C . LYS A 1 208 ? -6.933 -9.112 10.340 1.00 114.62 485 LYS A C 1
ATOM 1537 O O . LYS A 1 208 ? -8.115 -9.431 10.207 1.00 113.10 485 LYS A O 1
ATOM 1543 N N . ALA B 2 1 ? -12.980 -4.685 -3.407 1.00 42.18 1 ALA E N 1
ATOM 1544 C CA . ALA B 2 1 ? -13.587 -4.154 -4.621 1.00 46.87 1 ALA E CA 1
ATOM 1545 C C . ALA B 2 1 ? -13.568 -5.188 -5.735 1.00 49.15 1 ALA E C 1
ATOM 1546 O O . ALA B 2 1 ? -13.055 -6.288 -5.564 1.00 49.80 1 ALA E O 1
ATOM 1548 N N . ARG B 2 2 ? -14.127 -4.810 -6.880 1.00 55.73 2 ARG E N 1
ATOM 1549 C CA . ARG B 2 2 ? -14.253 -5.677 -8.042 1.00 64.23 2 ARG E CA 1
ATOM 1550 C C . ARG B 2 2 ? -13.959 -4.853 -9.287 1.00 68.05 2 ARG E C 1
ATOM 1551 O O . ARG B 2 2 ? -14.404 -3.705 -9.393 1.00 66.26 2 ARG E O 1
ATOM 1559 N N . THR B 2 3 ? -13.190 -5.424 -10.213 1.00 45.26 3 THR E N 1
ATOM 1560 C CA . THR B 2 3 ? -12.894 -4.723 -11.456 1.00 50.40 3 THR E CA 1
ATOM 1561 C C . THR B 2 3 ? -14.133 -4.712 -12.345 1.00 62.08 3 THR E C 1
ATOM 1562 O O . THR B 2 3 ? -14.760 -5.755 -12.564 1.00 64.50 3 THR E O 1
ATOM 1566 N N . LYS B 2 4 ? -14.497 -3.527 -12.840 1.00 61.37 4 LYS E N 1
ATOM 1567 C CA . LYS B 2 4 ? -15.633 -3.413 -13.745 1.00 65.76 4 LYS E CA 1
ATOM 1568 C C . LYS B 2 4 ? -15.392 -4.236 -15.005 1.00 74.20 4 LYS E C 1
ATOM 1569 O O . LYS B 2 4 ? -14.263 -4.359 -15.487 1.00 76.65 4 LYS E O 1
ATOM 1575 N N . GLN B 2 5 ? -16.473 -4.803 -15.545 1.00 74.22 5 GLN E N 1
ATOM 1576 C CA . GLN B 2 5 ? -16.350 -5.556 -16.787 1.00 77.32 5 GLN E CA 1
ATOM 1577 C C . GLN B 2 5 ? -15.960 -4.655 -17.951 1.00 85.30 5 GLN E C 1
ATOM 1578 O O . GLN B 2 5 ? -15.365 -5.129 -18.926 1.00 89.47 5 GLN E O 1
ATOM 1584 N N . THR B 2 6 ? -16.279 -3.360 -17.866 1.00 89.86 6 THR E N 1
ATOM 1585 C CA . THR B 2 6 ? -15.871 -2.422 -18.908 1.00 9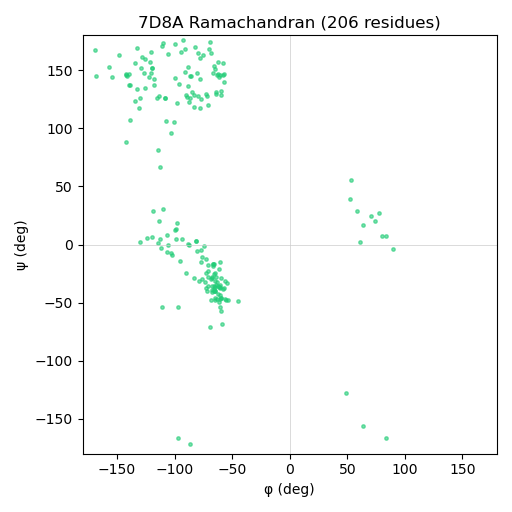2.27 6 THR E CA 1
ATOM 1586 C C . THR B 2 6 ? -14.356 -2.290 -18.982 1.00 89.41 6 THR E C 1
ATOM 1587 O O . THR B 2 6 ? -13.811 -1.996 -20.052 1.00 94.34 6 THR E O 1
ATOM 1591 N N . ALA B 2 7 ? -13.662 -2.501 -17.864 1.00 83.51 7 ALA E N 1
ATOM 1592 C CA . ALA B 2 7 ? -12.210 -2.413 -17.803 1.00 79.67 7 ALA E CA 1
ATOM 1593 C C . ALA B 2 7 ? -11.531 -3.776 -17.902 1.00 77.27 7 ALA E C 1
ATOM 1594 O O . ALA B 2 7 ? -10.362 -3.905 -17.520 1.00 74.88 7 ALA E O 1
ATOM 1596 N N . ARG B 2 8 ? -12.232 -4.790 -18.400 1.00 78.46 8 ARG E N 1
ATOM 1597 C CA . ARG B 2 8 ? -11.691 -6.137 -18.522 1.00 83.64 8 ARG E CA 1
ATOM 1598 C C . ARG B 2 8 ? -11.429 -6.447 -19.989 1.00 94.37 8 ARG E C 1
ATOM 1599 O O . ARG B 2 8 ? -12.331 -6.326 -20.825 1.00 95.30 8 ARG E O 1
ATOM 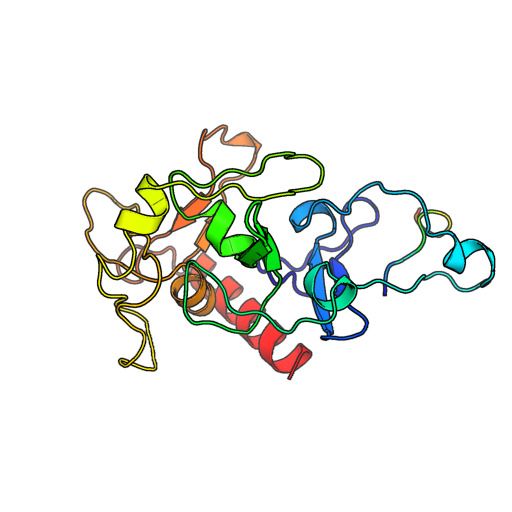1607 N N . LYS B 2 9 ? -10.196 -6.846 -20.292 1.00 102.39 9 LYS E N 1
ATOM 1608 C CA . LYS B 2 9 ? -9.783 -7.134 -21.663 1.00 108.91 9 LYS E CA 1
ATOM 1609 C C . LYS B 2 9 ? -10.166 -8.554 -22.073 1.00 107.54 9 LYS E C 1
ATOM 1610 O O . LYS B 2 9 ? -11.204 -8.771 -22.702 1.00 106.16 9 LYS E O 1
#